Protein AF-A0A540NL86-F1 (afdb_monomer)

Radius of gyration: 18.49 Å; Cα contacts (8 Å, |Δi|>4): 283; chains: 1; bounding box: 46×35×54 Å

Organism: Malus baccata (NCBI:txid106549)

Solvent-accessible surface area (backbone atoms only — not comparable to full-atom values): 11749 Å² total; per-residue (Å²): 132,88,35,36,27,39,33,42,30,31,44,80,29,63,38,25,37,36,40,42,33,55,94,92,35,73,45,73,92,20,48,38,52,30,59,68,20,26,41,50,44,24,51,54,47,40,49,53,40,45,75,71,69,45,74,85,64,78,91,60,97,82,69,53,70,69,58,50,51,50,52,36,44,52,50,28,43,53,46,47,75,73,62,41,42,76,76,89,65,88,89,77,74,70,45,78,44,74,44,99,86,72,51,74,43,79,46,48,70,59,32,40,51,50,68,42,29,49,58,40,42,79,71,62,80,48,69,67,59,57,48,49,57,52,46,43,59,75,69,60,76,68,79,60,92,90,70,95,57,82,85,63,58,49,85,65,59,14,53,66,52,46,51,52,53,25,47,68,61,43,64,78,90,49,40,71,47,31,74,73,29,70,43,78,40,55,48,64,57,70,42,76,57,56,58,56,52,51,51,67,75,74,108

Sequence (203 aa):
MRLPVIINSSSGGGSTIVTPVVHCRSLAQAVISSTVAGEVLTDCLTRRLENNGQVLVAAAQNWTESYRNYYKRKFASAIKEKLCRFSEAPHHDVESYELPDGRTIEVGAERFQIPEIPFSPSMVQDATVMSTLANAFDDGIVEIDGIENAENIASHAGLTEMVINCINKCEGCHHAELYSNILLTGGPTSEPQLKERLQKDVQ

Nearest PDB structures (foldseek):
  6i4m-assembly1_A  TM=8.461E-01  e=1.189E-11  Plasmodium berghei ANKA
  4cbx-assembly1_A  TM=8.450E-01  e=1.338E-11  Plasmodium berghei
  8ccn-assembly1_A  TM=8.412E-01  e=9.395E-12  Plasmodium falciparum
  8x15-assembly1_T  TM=7.285E-01  e=7.384E-11  Homo sapiens
  6w6e-assembly1_I  TM=5.652E-01  e=4.168E-03  Mycobacterium tuberculosis

Secondary structure (DSSP, 8-state):
---PEEEEE-TT-S-EEEEEEETTEE-GGG-EEES-SHHHHHHHHHHHHHHTT--SS---TT--HHHHHHHHHHHHHHHHHHH----SS-S---EEEE-TTS-EEEE-THHHHTTTTTT-GGG---HHHHHHHHHHHHTT----TT--SGGG--SS--HHHHHHHHHHTS-GGGHHHHHH-EEEEESGGGSHHHHHHHHHHH-

Structure (mmCIF, N/CA/C/O backbone):
data_AF-A0A540NL86-F1
#
_entry.id   AF-A0A540NL86-F1
#
loop_
_atom_site.group_PDB
_atom_site.id
_atom_site.type_symbol
_atom_site.label_atom_id
_atom_site.label_alt_id
_atom_site.label_comp_id
_atom_site.label_asym_id
_atom_site.label_entity_id
_atom_site.label_seq_id
_atom_site.pdbx_PDB_ins_code
_atom_site.Cartn_x
_atom_site.Cartn_y
_atom_site.Cartn_z
_atom_site.occupancy
_atom_site.B_iso_or_equiv
_atom_site.auth_seq_id
_atom_site.auth_comp_id
_atom_site.auth_asym_id
_atom_site.auth_atom_id
_atom_site.pdbx_PDB_model_num
ATOM 1 N N . MET A 1 1 ? 24.048 -13.277 -15.596 1.00 58.25 1 MET A N 1
ATOM 2 C CA . MET A 1 1 ? 23.568 -12.907 -14.247 1.00 58.25 1 MET A CA 1
ATOM 3 C C . MET A 1 1 ? 22.323 -12.081 -14.490 1.00 58.25 1 MET A C 1
ATOM 5 O O . MET A 1 1 ? 22.427 -11.199 -15.324 1.00 58.25 1 MET A O 1
ATOM 9 N N . ARG A 1 2 ? 21.169 -12.442 -13.913 1.00 69.88 2 ARG A N 1
ATOM 10 C CA . ARG A 1 2 ? 19.887 -11.825 -14.292 1.00 69.88 2 ARG A CA 1
ATOM 11 C C . ARG A 1 2 ? 19.827 -10.365 -13.828 1.00 69.88 2 ARG A C 1
ATOM 13 O O . ARG A 1 2 ? 20.261 -10.122 -12.706 1.00 69.88 2 ARG A O 1
ATOM 20 N N . LEU A 1 3 ? 19.323 -9.440 -14.648 1.00 78.38 3 LEU A N 1
ATOM 21 C CA . LEU A 1 3 ? 19.106 -8.023 -14.298 1.00 78.38 3 LEU A CA 1
ATOM 22 C C . LEU A 1 3 ? 17.724 -7.820 -13.656 1.00 78.38 3 LEU A C 1
ATOM 24 O O . LEU A 1 3 ? 16.734 -7.904 -14.384 1.00 78.38 3 LEU A O 1
ATOM 28 N N . PRO A 1 4 ? 17.610 -7.578 -12.333 1.00 83.56 4 PRO A N 1
ATOM 29 C CA . PRO A 1 4 ? 16.313 -7.397 -11.708 1.00 83.56 4 PRO A CA 1
ATOM 30 C C . PRO A 1 4 ? 15.883 -5.930 -11.603 1.00 83.56 4 PRO A C 1
ATOM 32 O O . PRO A 1 4 ? 16.703 -5.027 -11.425 1.00 83.56 4 PRO A O 1
ATOM 35 N N . VAL A 1 5 ? 14.572 -5.709 -11.593 1.00 80.50 5 VAL A N 1
ATOM 36 C CA . VAL A 1 5 ? 13.963 -4.490 -11.042 1.00 80.50 5 VAL A CA 1
ATOM 37 C C . VAL A 1 5 ? 13.535 -4.790 -9.615 1.00 80.50 5 VAL A C 1
ATOM 39 O O . VAL A 1 5 ? 12.767 -5.720 -9.393 1.00 80.50 5 VAL A O 1
ATOM 42 N N . ILE A 1 6 ? 14.030 -4.026 -8.644 1.00 82.88 6 ILE A N 1
ATOM 43 C CA . ILE A 1 6 ? 13.671 -4.175 -7.234 1.00 82.88 6 ILE A CA 1
ATOM 44 C C . ILE A 1 6 ? 12.597 -3.150 -6.895 1.00 82.88 6 ILE A C 1
ATOM 46 O O . ILE A 1 6 ? 12.823 -1.950 -7.019 1.00 82.88 6 ILE A O 1
ATOM 50 N N . ILE A 1 7 ? 11.450 -3.624 -6.430 1.00 81.94 7 ILE A N 1
ATOM 51 C CA . ILE A 1 7 ? 10.372 -2.795 -5.900 1.00 81.94 7 ILE A CA 1
ATOM 52 C C . ILE A 1 7 ? 10.386 -2.957 -4.388 1.00 81.94 7 ILE A C 1
ATOM 54 O O . ILE A 1 7 ? 10.051 -4.028 -3.895 1.00 81.94 7 ILE A O 1
ATOM 58 N N . ASN A 1 8 ? 10.765 -1.909 -3.665 1.00 79.62 8 ASN A N 1
ATOM 59 C CA . ASN A 1 8 ? 10.746 -1.880 -2.211 1.00 79.62 8 ASN A CA 1
ATOM 60 C C . ASN A 1 8 ? 9.539 -1.072 -1.727 1.00 79.62 8 ASN A C 1
ATOM 62 O O . ASN A 1 8 ? 9.476 0.134 -1.956 1.00 79.62 8 ASN A O 1
ATOM 66 N N . SER A 1 9 ? 8.594 -1.720 -1.048 1.00 73.31 9 SER A N 1
ATOM 67 C CA . SER A 1 9 ? 7.467 -1.050 -0.391 1.00 73.31 9 SER A CA 1
ATOM 68 C C . SER A 1 9 ? 7.366 -1.522 1.054 1.00 73.31 9 SER A C 1
ATOM 70 O O . SER A 1 9 ? 7.282 -2.717 1.318 1.00 73.31 9 SER A O 1
ATOM 72 N N . SER A 1 10 ? 7.377 -0.618 2.031 1.00 66.56 10 SER A N 1
ATOM 73 C CA . SER A 1 10 ? 7.272 -0.993 3.450 1.00 66.56 10 SER A CA 1
ATOM 74 C C . SER A 1 10 ? 5.819 -0.908 3.943 1.00 66.56 10 SER A C 1
ATOM 76 O O . SER A 1 10 ? 5.141 0.083 3.685 1.00 66.56 10 SER A O 1
ATOM 78 N N . SER A 1 11 ? 5.326 -1.926 4.679 1.00 60.66 11 SER A N 1
ATOM 79 C CA . SER A 1 11 ? 3.911 -2.000 5.141 1.00 60.66 11 SER A CA 1
ATOM 80 C C . SER A 1 11 ? 3.572 -0.864 6.111 1.00 60.66 11 SER A C 1
ATOM 82 O O . SER A 1 11 ? 2.418 -0.439 6.190 1.00 60.66 11 SER A O 1
ATOM 84 N N . GLY A 1 12 ? 4.592 -0.345 6.802 1.00 59.53 12 GLY A N 1
ATOM 85 C CA . GLY A 1 12 ? 4.517 0.825 7.676 1.00 59.53 12 GLY A CA 1
ATOM 86 C C . GLY A 1 12 ? 5.420 1.978 7.236 1.00 59.53 12 GLY A C 1
ATOM 87 O O . GLY A 1 12 ? 5.700 2.851 8.046 1.00 59.53 12 GLY A O 1
ATOM 88 N N . GLY A 1 13 ? 5.933 1.958 6.001 1.00 67.56 13 GLY A N 1
ATOM 89 C CA . GLY A 1 13 ? 6.723 3.062 5.457 1.00 67.56 13 GLY A CA 1
ATOM 90 C C . GLY A 1 13 ? 5.873 4.034 4.646 1.00 67.56 13 GLY A C 1
ATOM 91 O O . GLY A 1 13 ? 4.804 3.680 4.142 1.00 67.56 13 GLY A O 1
ATOM 92 N N . GLY A 1 14 ? 6.393 5.250 4.498 1.00 69.94 14 GLY A N 1
ATOM 93 C CA . GLY A 1 14 ? 5.779 6.322 3.715 1.00 69.94 14 GLY A CA 1
ATOM 94 C C . GLY A 1 14 ? 6.171 6.335 2.236 1.00 69.94 14 GLY A C 1
ATOM 95 O O . GLY A 1 14 ? 5.807 7.273 1.538 1.00 69.94 14 GLY A O 1
ATOM 96 N N . SER A 1 15 ? 6.924 5.343 1.743 1.00 76.62 15 SER A N 1
ATOM 97 C CA . SER A 1 15 ? 7.358 5.313 0.344 1.00 76.62 15 SER A CA 1
ATOM 98 C C . SER A 1 15 ? 7.444 3.912 -0.266 1.00 76.62 15 SER A C 1
ATOM 100 O O . SER A 1 15 ? 7.675 2.904 0.410 1.00 76.62 15 SER A O 1
ATOM 102 N N . THR A 1 16 ? 7.237 3.885 -1.579 1.00 79.19 16 THR A N 1
ATOM 103 C CA . THR A 1 16 ? 7.444 2.758 -2.482 1.00 79.19 16 THR A CA 1
ATOM 104 C C . THR A 1 16 ? 8.497 3.185 -3.500 1.00 79.19 16 THR A C 1
ATOM 106 O O . THR A 1 16 ? 8.325 4.191 -4.185 1.00 79.19 16 THR A O 1
ATOM 109 N N . ILE A 1 17 ? 9.595 2.440 -3.592 1.00 83.31 17 ILE A N 1
ATOM 110 C CA . ILE A 1 17 ? 10.747 2.774 -4.434 1.00 83.31 17 ILE A CA 1
ATOM 111 C C . ILE A 1 17 ? 10.963 1.657 -5.450 1.00 83.31 17 ILE A C 1
ATOM 113 O O . ILE A 1 17 ? 11.013 0.482 -5.092 1.00 83.31 17 ILE A O 1
ATOM 117 N N . VAL A 1 18 ? 11.132 2.031 -6.713 1.00 86.19 18 VAL A N 1
ATOM 118 C CA . VAL A 1 18 ? 11.463 1.136 -7.819 1.00 86.19 18 VAL A CA 1
ATOM 119 C C . VAL A 1 18 ? 12.886 1.437 -8.276 1.00 86.19 18 VAL A C 1
ATOM 121 O O . VAL A 1 18 ? 13.184 2.544 -8.720 1.00 86.19 18 VAL A O 1
ATOM 124 N N . THR A 1 19 ? 13.756 0.435 -8.186 1.00 86.56 19 THR A N 1
ATOM 125 C CA . THR A 1 19 ? 15.186 0.550 -8.483 1.00 86.56 19 THR A CA 1
ATOM 126 C C . THR A 1 19 ? 15.599 -0.510 -9.502 1.00 86.56 19 THR A C 1
ATOM 128 O O . THR A 1 19 ? 15.533 -1.704 -9.195 1.00 86.56 19 THR A O 1
ATOM 131 N N . PRO A 1 20 ? 16.077 -0.126 -10.696 1.00 87.50 20 PRO A N 1
ATOM 132 C CA . PRO A 1 20 ? 16.623 -1.076 -11.652 1.00 87.50 20 PRO A CA 1
ATOM 133 C C . PRO A 1 20 ? 18.070 -1.414 -11.281 1.00 87.50 20 PRO A C 1
ATOM 135 O O . PRO A 1 20 ? 18.868 -0.530 -10.948 1.00 87.50 20 PRO A O 1
ATOM 138 N N . VAL A 1 21 ? 18.419 -2.698 -11.352 1.00 88.31 21 VAL A N 1
ATOM 139 C CA . VAL A 1 21 ? 19.776 -3.182 -11.091 1.00 88.31 21 VAL A CA 1
ATOM 140 C C . VAL A 1 21 ? 20.383 -3.701 -12.385 1.00 88.31 21 VAL A C 1
ATOM 142 O O . VAL A 1 21 ? 19.982 -4.734 -12.917 1.00 88.31 21 VAL A O 1
ATOM 145 N N . VAL A 1 22 ? 21.399 -2.989 -12.867 1.00 85.06 22 VAL A N 1
ATOM 146 C CA . VAL A 1 22 ? 22.125 -3.302 -14.099 1.00 85.06 22 VAL A CA 1
ATOM 147 C C . VAL A 1 22 ? 23.596 -3.537 -13.760 1.00 85.06 22 VAL A C 1
ATOM 149 O O . VAL A 1 22 ? 24.222 -2.714 -13.096 1.00 85.06 22 VAL A O 1
ATOM 152 N N . HIS A 1 23 ? 24.156 -4.685 -14.157 1.00 84.31 23 HIS A N 1
ATOM 153 C CA . HIS A 1 23 ? 25.544 -5.076 -13.844 1.00 84.31 23 HIS A CA 1
ATOM 154 C C . HIS A 1 23 ? 25.908 -4.969 -12.344 1.00 84.31 23 HIS A C 1
ATOM 156 O O . HIS A 1 23 ? 26.992 -4.504 -11.988 1.00 84.31 23 HIS A O 1
ATOM 162 N N . CYS A 1 24 ? 24.991 -5.384 -11.462 1.00 80.38 24 CYS A N 1
ATOM 163 C CA . CYS A 1 24 ? 25.123 -5.288 -9.998 1.00 80.38 24 CYS A CA 1
ATOM 164 C C . CYS A 1 24 ? 25.189 -3.855 -9.442 1.00 80.38 24 CYS A C 1
ATOM 166 O O . CYS A 1 24 ? 25.660 -3.656 -8.323 1.00 80.38 24 CYS A O 1
ATOM 168 N N . ARG A 1 25 ? 24.729 -2.853 -10.198 1.00 82.25 25 ARG A N 1
ATOM 169 C CA . ARG A 1 25 ? 24.650 -1.458 -9.752 1.00 82.25 25 ARG A CA 1
ATOM 170 C C . ARG A 1 25 ? 23.224 -0.946 -9.881 1.00 82.25 25 ARG A C 1
ATOM 172 O O . ARG A 1 25 ? 22.542 -1.260 -10.854 1.00 82.25 25 ARG A O 1
ATOM 179 N N . SER A 1 26 ? 22.791 -0.146 -8.914 1.00 80.12 26 SER A N 1
ATOM 180 C CA . SER A 1 26 ? 21.580 0.656 -9.054 1.00 80.12 26 SER A CA 1
ATOM 181 C C . SER A 1 26 ? 21.846 1.800 -10.032 1.00 80.12 26 SER A C 1
ATOM 183 O O . SER A 1 26 ? 22.838 2.521 -9.906 1.00 80.12 26 SER A O 1
ATOM 185 N N . LEU A 1 27 ? 20.970 1.971 -11.020 1.00 81.62 27 LEU A N 1
ATOM 186 C CA . LEU A 1 27 ? 21.028 3.133 -11.907 1.00 81.62 27 LEU A CA 1
ATOM 187 C C . LEU A 1 27 ? 20.264 4.282 -11.254 1.00 81.62 27 LEU A C 1
ATOM 189 O O . LEU A 1 27 ? 19.046 4.360 -11.387 1.00 81.62 27 LEU A O 1
ATOM 193 N N . ALA A 1 28 ? 20.981 5.162 -10.549 1.00 76.56 28 ALA A N 1
ATOM 194 C CA . ALA A 1 28 ? 20.387 6.273 -9.802 1.00 76.56 28 ALA A CA 1
ATOM 195 C C . ALA A 1 28 ? 19.444 7.128 -10.667 1.00 76.56 28 ALA A C 1
ATOM 197 O O . ALA A 1 28 ? 18.337 7.432 -10.234 1.00 76.56 28 ALA A O 1
ATOM 198 N N . GLN A 1 29 ? 19.814 7.412 -11.925 1.00 78.38 29 GLN A N 1
ATOM 199 C CA . GLN A 1 29 ? 18.963 8.195 -12.831 1.00 78.38 29 GLN A CA 1
ATOM 200 C C . GLN A 1 29 ? 17.617 7.534 -13.176 1.00 78.38 29 GLN A C 1
ATOM 202 O O . GLN A 1 29 ? 16.699 8.214 -13.631 1.00 78.38 29 GLN A O 1
ATOM 207 N N . ALA A 1 30 ? 17.504 6.216 -12.993 1.00 78.38 30 ALA A N 1
ATOM 208 C CA . ALA A 1 30 ? 16.332 5.421 -13.339 1.00 78.38 30 ALA A CA 1
ATOM 209 C C . ALA A 1 30 ? 15.503 5.004 -12.112 1.00 78.38 30 ALA A C 1
ATOM 211 O O . ALA A 1 30 ? 14.464 4.367 -12.274 1.00 78.38 30 ALA A O 1
ATOM 212 N N . VAL A 1 31 ? 15.924 5.386 -10.900 1.00 81.44 31 VAL A N 1
ATOM 213 C CA . VAL A 1 31 ? 15.149 5.164 -9.673 1.00 81.44 31 VAL A CA 1
ATOM 214 C C . VAL A 1 31 ? 13.888 6.028 -9.695 1.00 81.44 31 VAL A C 1
ATOM 216 O O . VAL A 1 31 ? 13.924 7.200 -10.073 1.00 81.44 31 VAL A O 1
ATOM 219 N N . ILE A 1 32 ? 12.764 5.443 -9.285 1.00 81.19 32 ILE A N 1
ATOM 220 C CA . ILE A 1 32 ? 11.480 6.138 -9.148 1.00 81.19 32 ILE A CA 1
ATOM 221 C C . ILE A 1 32 ? 10.936 5.893 -7.745 1.00 81.19 32 ILE A C 1
ATOM 223 O O . ILE A 1 32 ? 10.936 4.762 -7.266 1.00 81.19 32 ILE A O 1
ATOM 227 N N . SER A 1 33 ? 10.461 6.950 -7.091 1.00 80.69 33 SER A N 1
ATOM 228 C CA . SER A 1 33 ? 9.863 6.892 -5.757 1.00 80.69 33 SER A CA 1
ATOM 229 C C . SER A 1 33 ? 8.436 7.428 -5.795 1.00 80.69 33 SER A C 1
ATOM 231 O O . SER A 1 33 ? 8.142 8.383 -6.513 1.00 80.69 33 SER A O 1
ATOM 233 N N . SER A 1 34 ? 7.554 6.805 -5.022 1.00 77.25 34 SER A N 1
ATOM 234 C CA . SER A 1 34 ? 6.191 7.261 -4.771 1.00 77.25 34 SER A CA 1
ATOM 235 C C . SER A 1 34 ? 5.919 7.233 -3.278 1.00 77.25 34 SER A C 1
ATO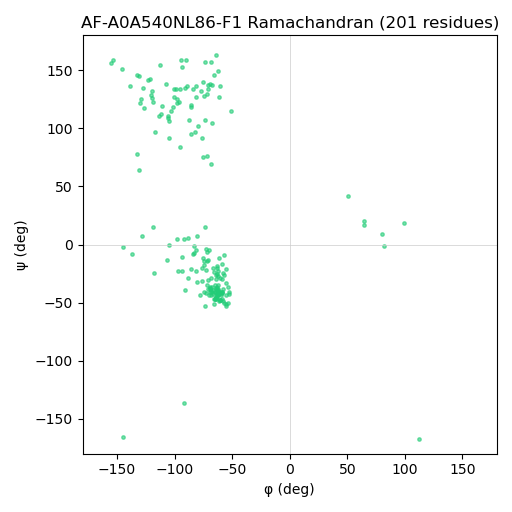M 237 O O . SER A 1 34 ? 6.394 6.353 -2.562 1.00 77.25 34 SER A O 1
ATOM 239 N N . THR A 1 35 ? 5.131 8.187 -2.804 1.00 74.31 35 THR A N 1
ATOM 240 C CA . THR A 1 35 ? 4.668 8.253 -1.414 1.00 74.31 35 THR A CA 1
ATOM 241 C C . THR A 1 35 ? 3.434 7.380 -1.165 1.00 74.31 35 THR A C 1
ATOM 243 O O . THR A 1 35 ? 3.006 7.195 -0.025 1.00 74.31 35 THR A O 1
ATOM 246 N N . VAL A 1 36 ? 2.854 6.802 -2.224 1.00 77.06 36 VAL A N 1
ATOM 247 C CA . VAL A 1 36 ? 1.731 5.867 -2.127 1.00 77.06 36 VAL A CA 1
ATOM 248 C C . VAL A 1 36 ? 2.263 4.514 -1.651 1.00 77.06 36 VAL A C 1
ATOM 250 O O . VAL A 1 36 ? 2.722 3.671 -2.426 1.00 77.06 36 VAL A O 1
ATOM 253 N N . ALA A 1 37 ? 2.255 4.337 -0.333 1.00 79.62 37 ALA A N 1
ATOM 254 C CA . ALA A 1 37 ? 2.798 3.168 0.350 1.00 79.62 37 ALA A CA 1
ATOM 255 C C . ALA A 1 37 ? 1.971 2.802 1.590 1.00 79.62 37 ALA A C 1
ATOM 257 O O . ALA A 1 37 ? 0.843 3.263 1.773 1.00 79.62 37 ALA A O 1
ATOM 258 N N . GLY A 1 38 ? 2.530 1.952 2.452 1.00 79.81 38 GLY A N 1
ATOM 259 C CA . GLY A 1 38 ? 1.834 1.342 3.579 1.00 79.81 38 GLY A CA 1
ATOM 260 C C . GLY A 1 38 ? 1.141 2.318 4.532 1.00 79.81 38 GLY A C 1
ATOM 261 O O . GLY A 1 38 ? 0.037 2.011 4.993 1.00 79.81 38 GLY A O 1
ATOM 262 N N . GLU A 1 39 ? 1.730 3.489 4.792 1.00 80.38 39 GLU A N 1
ATOM 263 C CA . GLU A 1 39 ? 1.102 4.523 5.624 1.00 80.38 39 GLU A CA 1
ATOM 264 C C . GLU A 1 39 ? -0.165 5.094 4.973 1.00 80.38 39 GLU A C 1
ATOM 266 O O . GLU A 1 39 ? -1.233 5.067 5.585 1.00 80.38 39 GLU A O 1
ATOM 271 N N . VAL A 1 40 ? -0.076 5.514 3.707 1.00 81.31 40 VAL A N 1
ATOM 272 C CA . VAL A 1 40 ? -1.219 6.044 2.946 1.00 81.31 40 VAL A CA 1
ATOM 273 C C . VAL A 1 40 ? -2.345 5.013 2.867 1.00 81.31 40 VAL A C 1
ATOM 275 O O . VAL A 1 40 ? -3.505 5.351 3.087 1.00 81.31 40 VAL A O 1
ATOM 278 N N . LEU A 1 41 ? -2.015 3.738 2.634 1.00 85.06 41 LEU A N 1
ATOM 279 C CA . LEU A 1 41 ? -3.005 2.655 2.607 1.00 85.06 41 LEU A CA 1
ATOM 280 C C . LEU A 1 41 ? -3.714 2.479 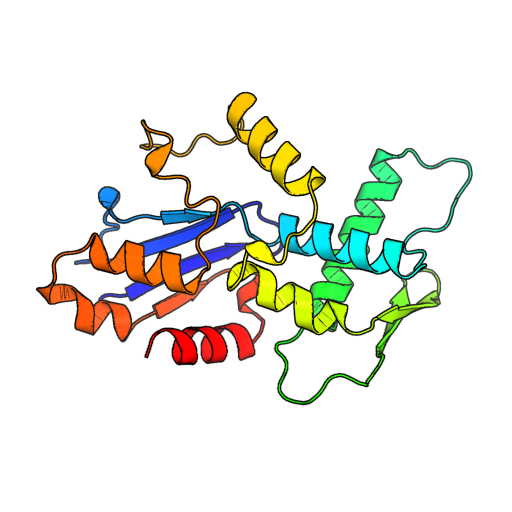3.955 1.00 85.06 41 LEU A C 1
ATOM 282 O O . LEU A 1 41 ? -4.932 2.304 3.999 1.00 85.06 41 LEU A O 1
ATOM 286 N N . THR A 1 42 ? -2.961 2.545 5.054 1.00 87.75 42 THR A N 1
ATOM 287 C CA . THR A 1 42 ? -3.503 2.439 6.417 1.00 87.75 42 THR A CA 1
ATOM 288 C C . THR A 1 42 ? -4.423 3.616 6.740 1.00 87.75 42 THR A C 1
ATOM 290 O O . THR A 1 42 ? -5.497 3.425 7.315 1.00 87.75 42 THR A O 1
ATOM 293 N N . ASP A 1 43 ? -4.050 4.824 6.325 1.00 85.31 43 ASP A N 1
ATOM 294 C CA . ASP A 1 43 ? -4.847 6.034 6.529 1.00 85.31 43 ASP A CA 1
ATOM 295 C C . ASP A 1 43 ? -6.131 6.014 5.698 1.00 85.31 43 ASP A C 1
ATOM 297 O O . ASP A 1 43 ? -7.214 6.306 6.210 1.00 85.31 43 ASP A O 1
ATOM 301 N N . CYS A 1 44 ? -6.040 5.605 4.430 1.00 86.31 44 CYS A N 1
ATOM 302 C CA . CYS A 1 44 ? -7.202 5.411 3.570 1.00 86.31 44 CYS A CA 1
ATOM 303 C C . CYS A 1 44 ? -8.166 4.370 4.151 1.00 86.31 44 CYS A C 1
ATOM 305 O O . CYS A 1 44 ? -9.375 4.606 4.154 1.00 86.31 44 CYS A O 1
ATOM 307 N N . LEU A 1 45 ? -7.657 3.248 4.669 1.00 89.56 45 LEU A N 1
ATOM 308 C CA . LEU A 1 45 ? -8.488 2.224 5.302 1.00 89.56 45 LEU A CA 1
ATOM 309 C C . LEU A 1 45 ? -9.166 2.756 6.566 1.00 89.56 45 LEU A C 1
ATOM 311 O O . LEU A 1 45 ? -10.372 2.590 6.723 1.00 89.56 45 LEU A O 1
ATOM 315 N N . THR A 1 46 ? -8.409 3.437 7.431 1.00 90.56 46 THR A N 1
ATOM 316 C CA . THR A 1 46 ? -8.930 4.037 8.669 1.00 90.56 46 THR A CA 1
ATOM 317 C C . THR A 1 46 ? -10.123 4.943 8.369 1.00 90.56 46 THR A C 1
ATOM 319 O O . THR A 1 46 ? -11.190 4.763 8.951 1.00 90.56 46 THR A O 1
ATOM 322 N N . ARG A 1 47 ? -9.981 5.857 7.401 1.00 87.75 47 ARG A N 1
ATOM 323 C CA . ARG A 1 47 ? -11.055 6.787 7.024 1.00 87.75 47 ARG A CA 1
ATOM 324 C C . ARG A 1 47 ? -12.248 6.090 6.376 1.00 87.75 47 ARG A C 1
ATOM 326 O O . ARG A 1 47 ? -13.381 6.438 6.683 1.00 87.75 47 ARG A O 1
ATOM 333 N N . ARG A 1 48 ? -12.027 5.108 5.492 1.00 90.12 48 ARG A N 1
ATOM 334 C CA . ARG A 1 48 ? -13.129 4.350 4.867 1.00 90.12 48 ARG A CA 1
ATOM 335 C C . ARG A 1 48 ? -13.949 3.593 5.913 1.00 90.12 48 ARG A C 1
ATOM 337 O O . ARG A 1 48 ? -15.172 3.631 5.849 1.00 90.12 48 ARG A O 1
ATOM 344 N N . LEU A 1 49 ? -13.291 2.981 6.898 1.00 91.50 49 LEU A N 1
ATOM 345 C CA . LEU A 1 49 ? -13.964 2.311 8.012 1.00 91.50 49 LEU A CA 1
ATOM 346 C C . LEU A 1 49 ? -14.786 3.303 8.850 1.00 91.50 49 LEU A C 1
ATOM 348 O O . LEU A 1 49 ? -15.953 3.040 9.128 1.00 91.50 49 LEU A O 1
ATOM 352 N N . GLU A 1 50 ? -14.226 4.468 9.186 1.00 89.75 50 GLU A N 1
ATOM 353 C CA . GLU A 1 50 ? -14.949 5.514 9.928 1.00 89.75 50 GLU A CA 1
ATOM 354 C C . GLU A 1 50 ? -16.140 6.084 9.140 1.00 89.75 50 GLU A C 1
ATOM 356 O O . GLU A 1 50 ? -17.224 6.247 9.700 1.00 89.75 50 GLU A O 1
ATOM 361 N N . ASN A 1 51 ? -15.981 6.322 7.834 1.00 90.12 51 ASN A N 1
ATOM 362 C CA . ASN A 1 51 ? -17.057 6.783 6.950 1.00 90.12 51 ASN A CA 1
ATOM 363 C C . ASN A 1 51 ? -18.186 5.749 6.815 1.00 90.12 51 ASN A C 1
ATOM 365 O O . ASN A 1 51 ? -19.347 6.125 6.664 1.00 90.12 51 ASN A O 1
ATOM 369 N N . ASN A 1 52 ? -17.861 4.459 6.930 1.00 89.62 52 ASN A N 1
ATOM 370 C CA . ASN A 1 52 ? -18.829 3.363 6.997 1.00 89.62 52 ASN A CA 1
ATOM 371 C C . ASN A 1 52 ? -19.443 3.189 8.403 1.00 89.62 52 ASN A C 1
ATOM 373 O O . ASN A 1 52 ? -20.153 2.215 8.652 1.00 89.62 52 ASN A O 1
ATOM 377 N N . GLY A 1 53 ? -19.172 4.107 9.338 1.00 88.94 53 GLY A N 1
ATOM 378 C CA . GLY A 1 53 ? -19.714 4.097 10.697 1.00 88.94 53 GLY A CA 1
ATOM 379 C C . GLY A 1 53 ? -18.999 3.150 11.665 1.00 88.94 53 GLY A C 1
ATOM 380 O O . GLY A 1 53 ? -19.476 2.961 12.785 1.00 88.94 53 GLY A O 1
ATOM 381 N N . GLN A 1 54 ? -17.863 2.560 11.278 1.00 91.31 54 GLN A N 1
ATOM 382 C CA . GLN A 1 54 ? -17.106 1.662 12.149 1.00 91.31 54 GLN A CA 1
ATOM 383 C C . GLN A 1 54 ? -16.308 2.456 13.187 1.00 91.31 54 GLN A C 1
ATOM 385 O O . GLN A 1 54 ? -15.572 3.391 12.872 1.00 91.31 54 GLN A O 1
ATOM 390 N N . VAL A 1 55 ? -16.405 2.042 14.452 1.00 89.75 55 VAL A N 1
ATOM 391 C CA . VAL A 1 55 ? -15.708 2.693 15.569 1.00 89.75 55 VAL A CA 1
ATOM 392 C C . VAL A 1 55 ? -14.516 1.847 16.004 1.00 89.75 55 VAL A C 1
ATOM 394 O O . VAL A 1 55 ? -14.631 0.992 16.887 1.00 89.75 55 VAL A O 1
ATOM 397 N N . LEU A 1 56 ? -13.351 2.127 15.416 1.00 86.12 56 LEU A N 1
ATOM 398 C CA . LEU A 1 56 ? -12.100 1.410 15.705 1.00 86.12 56 LEU A CA 1
ATOM 399 C C . LEU A 1 56 ? -11.641 1.575 17.157 1.00 86.12 56 LEU A C 1
ATOM 401 O O . LEU A 1 56 ? -11.171 0.629 17.780 1.00 86.12 56 LEU A O 1
ATOM 405 N N . VAL A 1 57 ? -11.801 2.771 17.724 1.00 87.81 57 VAL A N 1
ATOM 406 C CA . VAL A 1 57 ? -11.399 3.080 19.100 1.00 87.81 57 VAL A CA 1
ATOM 407 C C . VAL A 1 57 ? -12.568 3.743 19.810 1.00 87.81 57 VAL A C 1
ATOM 409 O O . VAL A 1 57 ? -13.055 4.782 19.366 1.00 87.81 57 VAL A O 1
ATOM 412 N N . ALA A 1 58 ? -13.022 3.149 20.913 1.00 82.06 58 ALA A N 1
ATOM 413 C CA . ALA A 1 58 ? -14.097 3.715 21.715 1.00 82.06 58 ALA A CA 1
ATOM 414 C C . ALA A 1 58 ? -13.706 5.088 22.295 1.00 82.06 58 ALA A C 1
ATOM 416 O O . ALA A 1 58 ? -12.541 5.358 22.611 1.00 82.06 58 ALA A O 1
ATOM 417 N N . ALA A 1 59 ? -14.697 5.959 22.480 1.00 73.06 59 ALA A N 1
ATOM 418 C CA . ALA A 1 59 ? -14.507 7.267 23.094 1.00 73.06 59 ALA A CA 1
ATOM 419 C C . ALA A 1 59 ? -14.245 7.135 24.611 1.00 73.06 59 ALA A C 1
ATOM 421 O O . ALA A 1 59 ? -15.118 7.378 25.434 1.00 73.06 59 ALA A O 1
ATOM 422 N N . ALA A 1 60 ? -13.031 6.739 25.004 1.00 72.75 60 ALA A N 1
ATOM 423 C CA . ALA A 1 60 ? -12.593 6.802 26.401 1.00 72.75 60 ALA A CA 1
ATOM 424 C C . ALA A 1 60 ? -12.370 8.266 26.820 1.00 72.75 60 ALA A C 1
ATOM 426 O O . ALA A 1 60 ? -11.786 9.027 26.055 1.00 72.75 60 ALA A O 1
ATOM 427 N N . GLN A 1 61 ? -12.794 8.683 28.014 1.00 59.88 61 GLN A N 1
ATOM 428 C CA . GLN A 1 61 ? -12.804 10.100 28.428 1.00 59.88 61 GLN A CA 1
ATOM 429 C C . GLN A 1 61 ? -11.418 10.724 28.702 1.00 59.88 61 GLN A C 1
ATOM 431 O O . GLN A 1 61 ? -11.334 11.931 28.899 1.00 59.88 61 GLN A O 1
ATOM 436 N N . ASN A 1 62 ? -10.326 9.952 28.684 1.00 83.56 62 ASN A N 1
ATOM 437 C CA . ASN A 1 62 ? -8.996 10.408 29.115 1.00 83.56 62 ASN A CA 1
ATOM 438 C C . ASN A 1 62 ? -7.854 10.174 28.106 1.00 83.56 62 ASN A C 1
ATOM 440 O O . ASN A 1 62 ? -6.693 10.378 28.453 1.00 83.56 62 ASN A O 1
ATOM 444 N N . TRP A 1 63 ? -8.138 9.733 26.878 1.00 86.75 63 TRP A N 1
ATOM 445 C CA . TRP A 1 63 ? -7.093 9.541 25.862 1.00 86.75 63 TRP A CA 1
ATOM 446 C C . TRP A 1 63 ? -6.872 10.815 25.047 1.00 86.75 63 TRP A C 1
ATOM 448 O O . TRP A 1 63 ? -7.835 11.452 24.605 1.00 86.75 63 TRP A O 1
ATOM 458 N N . THR A 1 64 ? -5.605 11.158 24.810 1.00 88.62 64 THR A N 1
ATOM 459 C CA . THR A 1 64 ? -5.232 12.230 23.881 1.00 88.62 64 THR A CA 1
ATOM 460 C C . THR A 1 64 ? -5.552 11.827 22.443 1.00 88.62 64 THR A C 1
ATOM 462 O O . THR A 1 64 ? -5.613 10.641 22.108 1.00 88.62 64 THR A O 1
ATOM 465 N N . GLU A 1 65 ? -5.719 12.817 21.571 1.00 85.81 65 GLU A N 1
ATOM 466 C CA . GLU A 1 65 ? -5.988 12.582 20.150 1.00 85.81 65 GLU A CA 1
ATOM 467 C C . GLU A 1 65 ? -4.853 11.800 19.468 1.00 85.81 65 GLU A C 1
ATOM 469 O O . GLU A 1 65 ? -5.100 10.846 18.734 1.00 85.81 65 GLU A O 1
ATOM 474 N N . SER A 1 66 ? -3.595 12.115 19.798 1.00 88.00 66 SER A N 1
ATOM 475 C CA . SER A 1 66 ? -2.424 11.376 19.308 1.00 88.00 66 SER A CA 1
ATOM 476 C C . SER A 1 66 ? -2.460 9.893 19.688 1.00 88.00 66 SER A C 1
ATOM 478 O O . SER A 1 66 ? -2.157 9.032 18.863 1.00 88.00 66 SER A O 1
ATOM 480 N N . TYR A 1 67 ? -2.885 9.579 20.915 1.00 89.50 67 TYR A N 1
ATOM 481 C CA . TYR A 1 67 ? -2.999 8.205 21.391 1.00 89.50 67 TYR A CA 1
ATOM 482 C C . TYR A 1 67 ? -4.137 7.460 20.685 1.00 89.50 67 TYR A C 1
ATOM 484 O O . TYR A 1 67 ? -3.959 6.318 20.264 1.00 89.50 67 TYR A O 1
AT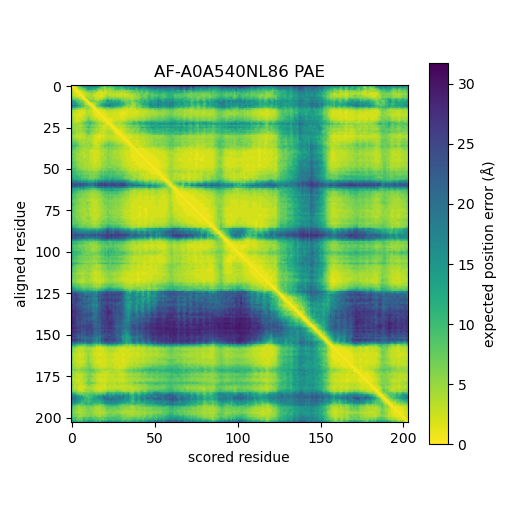OM 492 N N . ARG A 1 68 ? -5.291 8.110 20.471 1.00 88.00 68 ARG A N 1
ATOM 493 C CA . ARG A 1 68 ? -6.389 7.520 19.686 1.00 88.00 68 ARG A CA 1
ATOM 494 C C . ARG A 1 68 ? -5.953 7.226 18.258 1.00 88.00 68 ARG A C 1
ATOM 496 O O . ARG A 1 68 ? -6.161 6.111 17.790 1.00 88.00 68 ARG A O 1
ATOM 503 N N . ASN A 1 69 ? -5.314 8.186 17.597 1.00 87.56 69 ASN A N 1
ATOM 504 C CA . ASN A 1 69 ? -4.857 8.032 16.219 1.00 87.56 69 ASN A CA 1
ATOM 505 C C . ASN A 1 69 ? -3.805 6.930 16.078 1.00 87.56 69 ASN A C 1
ATOM 507 O O . ASN A 1 69 ? -3.866 6.160 15.121 1.00 87.56 69 ASN A O 1
ATOM 511 N N . TYR A 1 70 ? -2.918 6.773 17.065 1.00 89.75 70 TYR A N 1
ATOM 512 C CA . TYR A 1 70 ? -1.998 5.638 17.120 1.00 89.75 70 TYR A CA 1
ATOM 513 C C . TYR A 1 70 ? -2.740 4.290 17.112 1.00 89.75 70 TYR A C 1
ATOM 515 O O . TYR A 1 70 ? -2.432 3.428 16.290 1.00 89.75 70 TYR A O 1
ATOM 523 N N . TYR A 1 71 ? -3.749 4.101 17.973 1.00 90.88 71 TYR A N 1
ATOM 524 C CA . TYR A 1 71 ? -4.507 2.842 18.005 1.00 90.88 71 TYR A CA 1
ATOM 525 C C . TYR A 1 71 ? -5.382 2.633 16.772 1.00 90.88 71 TYR A C 1
ATOM 527 O O . TYR A 1 71 ? -5.439 1.511 16.275 1.00 90.88 71 TYR A O 1
ATOM 535 N N . LYS A 1 72 ? -6.006 3.691 16.237 1.00 90.69 72 LYS A N 1
ATOM 536 C CA . LYS A 1 72 ? -6.755 3.619 14.974 1.00 90.69 72 LYS A CA 1
ATOM 537 C C . LYS A 1 72 ? -5.871 3.080 13.851 1.00 90.69 72 LYS A C 1
ATOM 539 O O . LYS A 1 72 ? -6.219 2.073 13.243 1.00 90.69 72 LYS A O 1
ATOM 544 N N . ARG A 1 73 ? -4.691 3.682 13.649 1.00 88.00 73 ARG A N 1
ATOM 545 C CA . ARG A 1 73 ? -3.711 3.239 12.643 1.00 88.00 73 ARG A CA 1
ATOM 546 C C . ARG A 1 73 ? -3.215 1.821 12.918 1.00 88.00 73 ARG A C 1
ATOM 548 O O . ARG A 1 73 ? -3.109 1.024 11.993 1.00 88.00 73 ARG A O 1
ATOM 555 N N . LYS A 1 74 ? -2.960 1.467 14.182 1.00 90.25 74 LYS A N 1
ATOM 556 C CA . LYS A 1 74 ? -2.518 0.117 14.564 1.00 90.25 74 LYS A CA 1
ATOM 557 C C . LYS A 1 74 ? -3.567 -0.950 14.243 1.00 90.25 74 LYS A C 1
ATOM 559 O O . LYS A 1 74 ? -3.224 -1.997 13.701 1.00 90.25 74 LYS A O 1
ATOM 564 N N . PHE A 1 75 ? -4.836 -0.687 14.548 1.00 92.69 75 PHE A N 1
ATOM 565 C CA . PHE A 1 75 ? -5.933 -1.602 14.234 1.00 92.69 75 PHE A CA 1
ATOM 566 C C . PHE A 1 75 ? -6.193 -1.666 12.732 1.00 92.69 75 PHE A C 1
ATOM 568 O O . PHE A 1 75 ? -6.300 -2.763 12.195 1.00 92.69 75 PHE A O 1
ATOM 575 N N . ALA A 1 76 ? -6.195 -0.527 12.038 1.00 91.06 76 ALA A N 1
ATOM 576 C CA . ALA A 1 76 ? -6.303 -0.491 10.584 1.00 91.06 76 ALA A CA 1
ATOM 577 C C . ALA A 1 76 ? -5.160 -1.262 9.906 1.00 91.06 76 ALA A C 1
ATOM 579 O O . ALA A 1 76 ? -5.418 -2.022 8.983 1.00 91.06 76 ALA A O 1
ATOM 580 N N . SER A 1 77 ? -3.918 -1.154 10.388 1.00 89.00 77 SER A N 1
ATOM 581 C CA . SER A 1 77 ? -2.792 -1.935 9.857 1.00 89.00 77 SER A CA 1
ATOM 582 C C . SER A 1 77 ? -3.007 -3.440 10.034 1.00 89.00 77 SER A C 1
ATOM 584 O O . SER A 1 77 ? -2.768 -4.198 9.101 1.00 89.00 77 SER A O 1
ATOM 586 N N . ALA A 1 78 ? -3.509 -3.875 11.194 1.00 90.19 78 ALA A N 1
ATOM 587 C CA . ALA A 1 78 ? -3.813 -5.286 11.438 1.00 90.19 78 ALA A CA 1
ATOM 588 C C . ALA A 1 78 ? -4.971 -5.795 10.557 1.00 90.19 78 ALA A C 1
ATOM 590 O O . ALA A 1 78 ? -4.912 -6.903 10.029 1.00 90.19 78 ALA A O 1
ATOM 591 N N . ILE A 1 79 ? -6.006 -4.973 10.356 1.00 91.19 79 ILE A N 1
ATOM 592 C CA . ILE A 1 79 ? -7.122 -5.273 9.447 1.00 91.19 79 ILE A CA 1
ATOM 593 C C . ILE A 1 79 ? -6.617 -5.370 8.008 1.00 91.19 79 ILE A C 1
ATOM 595 O O . ILE A 1 79 ? -6.962 -6.319 7.311 1.00 91.19 79 ILE A O 1
ATOM 599 N N . LYS A 1 80 ? -5.767 -4.428 7.583 1.00 88.69 80 LYS A N 1
ATOM 600 C CA . LYS A 1 80 ? -5.138 -4.418 6.261 1.00 88.69 80 LYS A CA 1
ATOM 601 C C . LYS A 1 80 ? -4.391 -5.723 6.009 1.00 88.69 80 LYS A C 1
ATOM 603 O O . LYS A 1 80 ? -4.637 -6.374 5.008 1.00 88.69 80 LYS A O 1
ATOM 608 N N . GLU A 1 81 ? -3.532 -6.130 6.936 1.00 85.69 81 GLU A N 1
ATOM 609 C CA . GLU A 1 81 ? -2.725 -7.348 6.794 1.00 85.69 81 GLU A CA 1
ATOM 610 C C . GLU A 1 81 ? -3.555 -8.639 6.840 1.00 85.69 81 GLU A C 1
ATOM 612 O O . GLU A 1 81 ? -3.161 -9.638 6.244 1.00 85.69 81 GLU A O 1
ATOM 617 N N . LYS A 1 82 ? -4.697 -8.639 7.539 1.00 87.81 82 LYS A N 1
ATOM 618 C CA . LYS A 1 82 ? -5.534 -9.835 7.700 1.00 87.81 82 LYS A CA 1
ATOM 619 C C . LYS A 1 82 ? -6.609 -9.987 6.621 1.00 87.81 82 LYS A C 1
ATOM 621 O O . LYS A 1 82 ? -6.922 -11.114 6.247 1.00 87.81 82 LYS A O 1
ATOM 626 N N . LEU A 1 83 ? -7.235 -8.887 6.204 1.00 88.69 83 LEU A N 1
ATOM 627 C CA . LEU A 1 83 ? -8.470 -8.903 5.413 1.00 88.69 83 LEU A CA 1
ATOM 628 C C . LEU A 1 83 ? -8.334 -8.282 4.025 1.00 88.69 83 LEU A C 1
ATOM 630 O O . LEU A 1 83 ? -9.145 -8.620 3.158 1.00 88.69 83 LEU A O 1
ATOM 634 N N . CYS A 1 84 ? -7.375 -7.376 3.804 1.00 87.00 84 CYS A N 1
ATOM 635 C CA . CYS A 1 84 ? -7.206 -6.805 2.475 1.00 87.00 84 CYS A CA 1
ATOM 636 C C . CYS A 1 84 ? -6.632 -7.847 1.518 1.00 87.00 84 CYS A C 1
ATOM 638 O O . CYS A 1 84 ? -5.703 -8.577 1.862 1.00 87.00 84 CYS A O 1
ATOM 640 N N . ARG A 1 85 ? -7.238 -7.925 0.334 1.00 84.69 85 ARG A N 1
ATOM 641 C CA . ARG A 1 85 ? -6.823 -8.822 -0.742 1.00 84.69 85 ARG A CA 1
ATOM 642 C C . ARG A 1 85 ? -7.263 -8.290 -2.098 1.00 84.69 85 ARG A C 1
ATOM 644 O O . ARG A 1 85 ? -8.267 -7.574 -2.169 1.00 84.69 85 ARG A O 1
ATOM 651 N N . PHE A 1 86 ? -6.585 -8.680 -3.170 1.00 82.56 86 PHE A N 1
ATOM 652 C CA . PHE A 1 86 ? -7.057 -8.400 -4.525 1.00 82.56 86 PHE A CA 1
ATOM 653 C C . PHE A 1 86 ? -8.365 -9.148 -4.808 1.00 82.56 86 PHE A C 1
ATOM 655 O O . PHE A 1 86 ? -8.621 -10.244 -4.301 1.00 82.56 86 PHE A O 1
ATOM 662 N N . SER A 1 87 ? -9.237 -8.522 -5.595 1.00 73.44 87 SER A N 1
ATOM 663 C CA . SER A 1 87 ? -10.521 -9.120 -5.954 1.00 73.44 87 SER A CA 1
ATOM 664 C C . SER A 1 87 ? -10.361 -10.242 -6.975 1.00 73.44 87 SER A C 1
ATOM 666 O O . SER A 1 87 ? -9.819 -10.018 -8.055 1.00 73.44 87 SER A O 1
ATOM 668 N N . GLU A 1 88 ? -10.927 -11.412 -6.683 1.00 66.12 88 GLU A N 1
ATOM 669 C CA . GLU A 1 88 ? -11.074 -12.508 -7.653 1.00 66.12 88 GLU A CA 1
ATOM 670 C C . GLU A 1 88 ? -12.532 -12.681 -8.139 1.00 66.12 88 GLU A C 1
ATOM 672 O O . GLU A 1 88 ? -12.772 -13.367 -9.131 1.00 66.12 88 GLU A O 1
ATOM 677 N N . ALA A 1 89 ? -13.520 -12.053 -7.480 1.00 59.59 89 ALA A N 1
ATOM 678 C CA . ALA A 1 89 ? -14.955 -12.283 -7.705 1.00 59.59 89 ALA A CA 1
ATOM 679 C C . ALA A 1 89 ? -15.824 -11.053 -7.338 1.00 59.59 89 ALA A C 1
ATOM 681 O O . ALA A 1 89 ? -15.385 -10.204 -6.557 1.00 59.59 89 ALA A O 1
ATOM 682 N N . PRO A 1 90 ? -17.060 -10.924 -7.874 1.00 55.53 90 PRO A N 1
ATOM 683 C CA . PRO A 1 90 ? -17.919 -9.765 -7.627 1.00 55.53 90 PRO A CA 1
ATOM 684 C C . PRO A 1 90 ? -18.274 -9.602 -6.141 1.00 55.53 90 PRO A C 1
ATOM 686 O O . PRO A 1 90 ? -18.762 -10.512 -5.476 1.00 55.53 90 PRO A O 1
ATOM 689 N N . HIS A 1 91 ? -18.001 -8.398 -5.644 1.00 61.59 91 HIS A N 1
ATOM 690 C CA . HIS A 1 91 ? -18.007 -7.998 -4.242 1.00 61.59 91 HIS A CA 1
ATOM 691 C C . HIS A 1 91 ? -19.392 -7.994 -3.601 1.00 61.59 91 HIS A C 1
ATOM 693 O O . HIS A 1 91 ? -20.147 -7.047 -3.800 1.00 61.59 91 HIS A O 1
ATOM 699 N N . HIS A 1 92 ? -19.690 -8.994 -2.772 1.00 57.19 92 HIS A N 1
ATOM 700 C CA . HIS A 1 92 ? -20.865 -8.947 -1.894 1.00 57.19 92 HIS A CA 1
ATOM 701 C C . HIS A 1 92 ? -20.635 -9.439 -0.462 1.00 57.19 92 HIS A C 1
ATOM 703 O O . HIS A 1 92 ? -21.505 -9.236 0.382 1.00 57.19 92 HIS A O 1
ATOM 709 N N . ASP A 1 93 ? -19.472 -10.012 -0.152 1.00 71.75 93 ASP A N 1
ATOM 710 C CA . ASP A 1 93 ? -19.231 -10.531 1.192 1.00 71.75 93 ASP A CA 1
ATOM 711 C C . ASP A 1 93 ? -18.770 -9.406 2.119 1.00 71.75 93 ASP A C 1
ATOM 713 O O . ASP A 1 93 ? -17.883 -8.627 1.767 1.00 71.75 93 ASP A O 1
ATOM 717 N N . VAL A 1 94 ? -19.337 -9.329 3.315 1.00 83.94 94 VAL A N 1
ATOM 718 C CA . VAL A 1 94 ? -18.829 -8.520 4.429 1.00 83.94 94 VAL A CA 1
ATOM 719 C C . VAL A 1 94 ? -18.087 -9.471 5.360 1.00 83.94 94 VAL A C 1
ATOM 721 O O . VAL A 1 94 ? -18.585 -10.554 5.651 1.00 83.94 94 VAL A O 1
ATOM 724 N N . GLU A 1 95 ? -16.890 -9.089 5.797 1.00 89.31 95 GLU A N 1
ATOM 725 C CA . GLU A 1 95 ? -16.080 -9.889 6.719 1.00 89.31 95 GLU A CA 1
ATOM 726 C C . GLU A 1 95 ? -16.068 -9.235 8.098 1.00 89.31 95 GLU A C 1
ATOM 728 O O . GLU A 1 95 ? -15.927 -8.019 8.223 1.00 89.31 95 GLU A O 1
ATOM 733 N N . SER A 1 96 ? -16.196 -10.039 9.148 1.00 92.19 96 SER A N 1
ATOM 734 C CA . SER A 1 96 ? -16.160 -9.553 10.526 1.00 92.19 96 SER A CA 1
ATOM 735 C C . SER A 1 96 ? -14.738 -9.587 11.089 1.00 92.19 96 SER A C 1
ATOM 737 O O . SER A 1 96 ? -14.047 -10.602 10.976 1.00 92.19 96 SER A O 1
ATOM 739 N N . TYR A 1 97 ? -14.314 -8.519 11.762 1.00 93.81 97 TYR A N 1
ATOM 740 C CA . TYR A 1 97 ? -13.031 -8.449 12.463 1.00 93.81 97 TYR A CA 1
ATOM 741 C C . TYR A 1 97 ? -13.235 -8.171 13.953 1.00 93.81 97 TYR A C 1
ATOM 743 O O . TYR A 1 97 ? -13.898 -7.203 14.320 1.00 93.81 97 TYR A O 1
ATOM 751 N N . GLU A 1 98 ? -12.626 -8.983 14.815 1.00 94.19 98 GLU A N 1
ATOM 752 C CA . GLU A 1 98 ? -12.632 -8.769 16.264 1.00 94.19 98 GLU A CA 1
ATOM 753 C C . GLU A 1 98 ? -11.490 -7.828 16.679 1.00 94.19 98 GLU A C 1
ATOM 755 O O . GLU A 1 98 ? -10.307 -8.105 16.459 1.00 94.19 98 GLU A O 1
ATOM 760 N N . LEU A 1 99 ? -11.850 -6.698 17.283 1.00 92.06 99 LEU A N 1
ATOM 761 C CA . LEU A 1 99 ? -10.926 -5.758 17.905 1.00 92.06 99 LEU A CA 1
ATOM 762 C C . LEU A 1 99 ? -10.394 -6.322 19.237 1.00 92.06 99 LEU A C 1
ATOM 764 O O . LEU A 1 99 ? -11.067 -7.121 19.882 1.00 92.06 99 LEU A O 1
ATOM 768 N N . PRO A 1 100 ? -9.224 -5.867 19.728 1.00 89.75 100 PRO A N 1
ATOM 769 C CA . PRO A 1 100 ? -8.646 -6.366 20.984 1.00 89.75 100 PRO A CA 1
ATOM 770 C C . PRO A 1 100 ? -9.495 -6.148 22.248 1.00 89.75 100 PRO A C 1
ATOM 772 O O . PRO A 1 100 ? -9.167 -6.689 23.299 1.00 89.75 100 PRO A O 1
ATOM 775 N N . ASP A 1 101 ? -10.547 -5.333 22.170 1.00 87.88 101 ASP A N 1
ATOM 776 C CA . ASP A 1 101 ? -11.523 -5.118 23.241 1.00 87.88 101 ASP A CA 1
ATOM 777 C C . ASP A 1 101 ? -12.735 -6.071 23.161 1.00 87.88 101 ASP A C 1
ATOM 779 O O . ASP A 1 101 ? -13.672 -5.935 23.947 1.00 87.88 101 ASP A O 1
ATOM 783 N N . GLY A 1 102 ? -12.723 -7.026 22.224 1.00 89.19 102 GLY A N 1
ATOM 784 C CA . GLY A 1 102 ? -13.789 -7.999 21.979 1.00 89.19 102 GLY A CA 1
ATOM 785 C C . GLY A 1 102 ? -14.940 -7.468 21.118 1.00 89.19 102 GLY A C 1
ATOM 786 O O . GLY A 1 102 ? -15.882 -8.207 20.828 1.00 89.19 102 GLY A O 1
ATOM 787 N N . ARG A 1 103 ? -14.910 -6.196 20.692 1.00 91.69 103 ARG A N 1
ATOM 788 C CA . ARG A 1 103 ? -15.920 -5.665 19.765 1.00 91.69 103 ARG A CA 1
ATOM 789 C C . ARG A 1 103 ? -15.657 -6.185 18.361 1.00 91.69 103 ARG A C 1
ATOM 791 O O . ARG A 1 103 ? -14.522 -6.219 17.903 1.00 91.69 103 ARG A O 1
ATOM 798 N N . THR A 1 104 ? -16.721 -6.533 17.652 1.00 93.38 104 THR A N 1
ATOM 799 C CA . THR A 1 104 ? -16.629 -6.927 16.245 1.00 93.38 104 THR A CA 1
ATOM 800 C C . THR A 1 104 ? -17.003 -5.748 15.355 1.00 93.38 104 THR A C 1
ATOM 802 O O . THR A 1 104 ? -17.996 -5.071 15.618 1.00 93.38 104 THR A O 1
ATOM 805 N N . ILE A 1 105 ? -16.199 -5.503 14.325 1.00 93.69 105 ILE A N 1
ATOM 806 C CA . ILE A 1 105 ? -16.479 -4.537 13.262 1.00 93.69 105 ILE A CA 1
ATOM 807 C C . ILE A 1 105 ? -16.715 -5.269 11.946 1.00 93.69 105 ILE A C 1
ATOM 809 O O . ILE A 1 105 ? -16.198 -6.368 11.731 1.00 93.69 105 ILE A O 1
ATOM 813 N N . GLU A 1 106 ? -17.468 -4.636 11.061 1.00 92.94 106 GLU A N 1
ATOM 814 C CA . GLU A 1 106 ? -17.743 -5.148 9.724 1.00 92.94 106 GLU A CA 1
ATOM 815 C C . GLU A 1 106 ? -16.845 -4.448 8.707 1.00 92.94 106 GLU A C 1
ATOM 817 O O . GLU A 1 106 ? -16.796 -3.218 8.649 1.00 92.94 106 GLU A O 1
ATOM 822 N N . VAL A 1 107 ? -16.127 -5.245 7.916 1.00 92.50 107 VAL A N 1
ATOM 823 C CA . VAL A 1 107 ? -15.232 -4.780 6.858 1.00 92.50 107 VAL A CA 1
ATOM 824 C C . VAL A 1 107 ? -15.805 -5.208 5.510 1.00 92.50 107 VAL A C 1
ATOM 826 O O . VAL A 1 107 ? -15.843 -6.392 5.166 1.00 92.50 107 VAL A O 1
ATOM 829 N N . GLY A 1 108 ? -16.274 -4.233 4.742 1.00 90.06 108 GLY A N 1
ATOM 830 C CA . GLY A 1 108 ? -16.941 -4.399 3.458 1.00 90.06 108 GLY A CA 1
ATOM 831 C C . GLY A 1 108 ? -15.979 -4.345 2.270 1.00 90.06 108 GLY A C 1
ATOM 832 O O . GLY A 1 108 ? -14.911 -4.962 2.271 1.00 90.06 108 GLY A O 1
ATOM 833 N N . ALA A 1 109 ? -16.385 -3.617 1.227 1.00 87.94 109 ALA A N 1
ATOM 834 C CA . ALA A 1 109 ? -15.675 -3.531 -0.050 1.00 87.94 109 ALA A C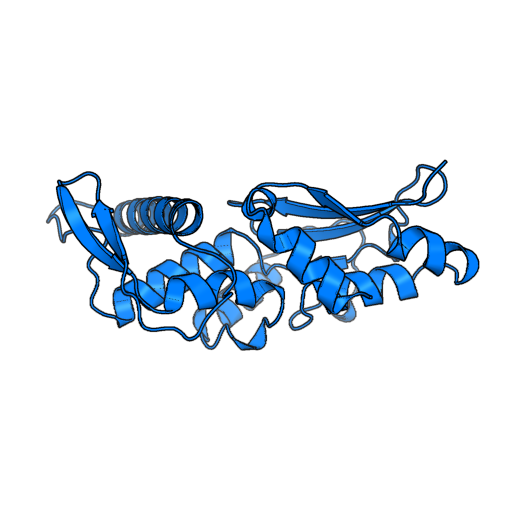A 1
ATOM 835 C C . ALA A 1 109 ? -14.303 -2.836 0.039 1.00 87.94 109 ALA A C 1
ATOM 837 O O . ALA A 1 109 ? -13.450 -3.043 -0.823 1.00 87.94 109 ALA A O 1
ATOM 838 N N . GLU A 1 110 ? -14.057 -2.040 1.080 1.00 87.25 110 GLU A N 1
ATOM 839 C CA . GLU A 1 110 ? -12.795 -1.337 1.306 1.00 87.25 110 GLU A CA 1
ATOM 840 C C . GLU A 1 110 ? -11.595 -2.288 1.323 1.00 87.25 110 GLU A C 1
ATOM 842 O O . GLU A 1 110 ? -10.543 -1.936 0.796 1.00 87.25 110 GLU A O 1
ATOM 847 N N . ARG A 1 111 ? -11.759 -3.528 1.801 1.00 87.88 111 ARG A N 1
ATOM 848 C CA . ARG A 1 111 ? -10.674 -4.520 1.824 1.00 87.88 111 ARG A CA 1
ATOM 849 C C . ARG A 1 111 ? -10.150 -4.901 0.436 1.00 87.88 111 ARG A C 1
ATOM 851 O O . ARG A 1 111 ? -9.011 -5.333 0.312 1.00 87.88 111 ARG A O 1
ATOM 858 N N . PHE A 1 112 ? -10.958 -4.703 -0.603 1.00 87.75 112 PHE A N 1
ATOM 859 C CA . PHE A 1 112 ? -10.557 -4.911 -1.995 1.00 87.75 112 PHE A CA 1
ATOM 860 C C . PHE A 1 112 ? -10.128 -3.616 -2.684 1.00 87.75 112 PHE A C 1
ATOM 862 O O . PHE A 1 112 ? -9.384 -3.645 -3.653 1.00 87.75 112 PHE A O 1
ATOM 86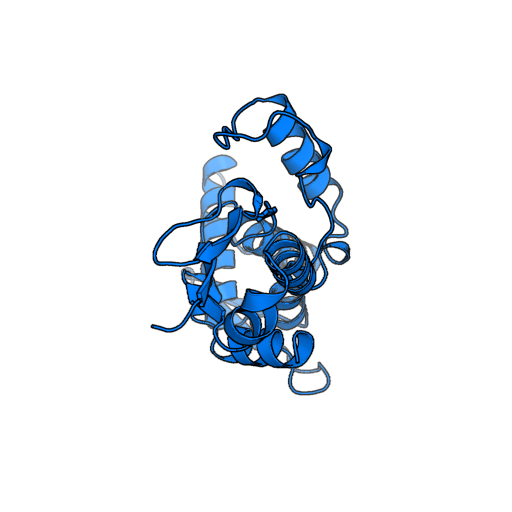9 N N . GLN A 1 113 ? -10.582 -2.464 -2.189 1.00 86.19 113 GLN A N 1
ATOM 870 C CA . GLN A 1 113 ? -10.233 -1.160 -2.753 1.00 86.19 113 GLN A CA 1
ATOM 871 C C . GLN A 1 113 ? -8.861 -0.676 -2.278 1.00 86.19 113 GLN A C 1
ATOM 873 O O . GLN A 1 113 ? -8.179 0.025 -3.017 1.00 86.19 113 GLN A O 1
ATOM 878 N N . ILE A 1 114 ? -8.453 -1.019 -1.052 1.00 87.50 114 ILE A N 1
ATOM 879 C CA . ILE A 1 114 ? -7.167 -0.584 -0.495 1.00 87.50 114 ILE A CA 1
ATOM 880 C C . ILE A 1 114 ? -5.969 -1.177 -1.265 1.00 87.50 114 ILE A C 1
ATOM 882 O O . ILE A 1 114 ? -5.100 -0.388 -1.636 1.00 87.50 114 ILE A O 1
ATOM 886 N N . PRO A 1 115 ? -5.910 -2.486 -1.588 1.00 86.00 115 PRO A N 1
ATOM 887 C CA . PRO A 1 115 ? -4.825 -3.055 -2.403 1.00 86.00 115 PRO A CA 1
ATOM 888 C C . PRO A 1 115 ? -4.748 -2.516 -3.838 1.00 86.00 115 PRO A C 1
ATOM 890 O O . PRO A 1 115 ? -3.703 -2.618 -4.472 1.00 86.00 115 PRO A O 1
ATOM 893 N N . GLU A 1 116 ? -5.823 -1.908 -4.351 1.00 85.88 116 GLU A N 1
ATOM 894 C CA . GLU A 1 116 ? -5.860 -1.300 -5.688 1.00 85.88 116 GLU A CA 1
ATOM 895 C C . GLU A 1 116 ? -5.242 0.105 -5.737 1.00 85.88 116 GLU A C 1
ATOM 897 O O . GLU A 1 116 ? -4.772 0.538 -6.788 1.00 85.88 116 GLU A O 1
ATOM 902 N N . ILE A 1 117 ? -5.174 0.815 -4.606 1.00 84.12 117 ILE A N 1
ATOM 903 C CA . ILE A 1 117 ? -4.646 2.189 -4.533 1.00 84.12 117 ILE A CA 1
ATOM 904 C C . ILE A 1 117 ? -3.217 2.323 -5.094 1.00 84.12 117 ILE A C 1
ATOM 906 O O . ILE A 1 117 ? -2.980 3.273 -5.841 1.00 84.12 117 ILE A O 1
ATOM 910 N N . PRO A 1 118 ? -2.258 1.419 -4.810 1.00 83.00 118 PRO A N 1
ATOM 911 C CA . PRO A 1 118 ? -0.924 1.504 -5.398 1.00 83.00 118 PRO A CA 1
ATOM 912 C C . PRO A 1 118 ? -0.936 1.409 -6.925 1.00 83.00 118 PRO A C 1
ATOM 914 O O . PRO A 1 118 ? -0.066 1.987 -7.560 1.00 83.00 118 PRO A O 1
ATOM 917 N N . PHE A 1 119 ? -1.907 0.716 -7.529 1.00 84.25 119 PHE A N 1
ATOM 918 C CA . PHE A 1 119 ? -2.041 0.582 -8.985 1.00 84.25 119 PHE A CA 1
ATOM 919 C C . PHE A 1 119 ? -2.866 1.705 -9.607 1.00 84.25 119 PHE A C 1
ATOM 921 O O . PHE A 1 119 ? -2.657 2.055 -10.764 1.00 84.25 119 PHE A O 1
ATOM 928 N N . SER A 1 120 ? -3.803 2.269 -8.850 1.00 82.44 120 SER A N 1
ATOM 929 C CA . SER A 1 120 ? -4.672 3.368 -9.266 1.00 82.44 120 SER A CA 1
ATOM 930 C C . SER A 1 120 ? -4.711 4.455 -8.185 1.00 82.44 120 SER A C 1
ATOM 932 O O . SER A 1 120 ? -5.697 4.558 -7.447 1.00 82.44 120 SER A O 1
ATOM 934 N N . PRO A 1 121 ? -3.667 5.306 -8.089 1.00 75.88 121 PRO A N 1
ATOM 935 C CA . PRO A 1 121 ? -3.576 6.349 -7.062 1.00 75.88 121 PRO A CA 1
ATOM 936 C C . PRO A 1 121 ? -4.751 7.333 -7.073 1.00 75.88 121 PRO A C 1
ATOM 938 O O . PRO A 1 121 ? -5.105 7.889 -6.037 1.00 75.88 121 PRO A O 1
ATOM 941 N N . SER A 1 122 ? -5.430 7.493 -8.214 1.00 73.25 122 SER A N 1
ATOM 942 C CA . SER A 1 122 ? -6.659 8.286 -8.355 1.00 73.25 122 SER A CA 1
ATOM 943 C C . SER A 1 122 ? -7.819 7.816 -7.462 1.00 73.25 122 SER A C 1
ATOM 945 O O . SER A 1 122 ? -8.773 8.563 -7.246 1.00 73.25 122 SER A O 1
ATOM 947 N N . MET A 1 123 ? -7.761 6.593 -6.922 1.00 68.88 123 MET A N 1
ATOM 948 C CA . MET A 1 123 ? -8.728 6.082 -5.943 1.00 68.88 123 MET A CA 1
ATOM 949 C C . MET A 1 123 ? -8.581 6.724 -4.559 1.00 68.88 123 MET A C 1
ATOM 951 O O . MET A 1 123 ? -9.488 6.603 -3.724 1.00 68.88 123 MET A O 1
ATOM 955 N N . VAL A 1 124 ? -7.472 7.422 -4.305 1.00 68.44 124 VAL A N 1
ATOM 956 C CA . VAL A 1 124 ? -7.301 8.295 -3.143 1.00 68.44 124 VAL A CA 1
ATOM 957 C C . VAL A 1 124 ? -8.108 9.573 -3.395 1.00 68.44 124 VAL A C 1
ATOM 959 O O . VAL A 1 124 ? -7.575 10.627 -3.709 1.00 68.44 124 VAL A O 1
ATOM 962 N N . GLN A 1 125 ? -9.434 9.489 -3.274 1.00 55.41 125 GLN A N 1
ATOM 963 C CA . GLN A 1 125 ? -10.354 10.629 -3.438 1.00 55.41 125 GLN A CA 1
ATOM 964 C C . GLN A 1 125 ? -10.320 11.615 -2.253 1.00 55.41 125 GLN A C 1
ATOM 966 O O . GLN A 1 125 ? -11.224 12.430 -2.088 1.00 55.41 125 GLN A O 1
ATOM 971 N N . ASP A 1 126 ? -9.303 11.533 -1.395 1.00 52.28 126 ASP A N 1
ATOM 972 C CA . ASP A 1 126 ? -9.250 12.266 -0.137 1.00 52.28 126 ASP A CA 1
ATOM 973 C C . ASP A 1 126 ? -8.256 13.428 -0.224 1.00 52.28 126 ASP A C 1
ATOM 975 O O . ASP A 1 126 ? -7.034 13.241 -0.233 1.00 52.28 126 ASP A O 1
ATOM 979 N N . ALA A 1 127 ? -8.800 14.646 -0.257 1.00 44.31 127 ALA A N 1
ATOM 980 C CA . ALA A 1 127 ? -8.051 15.900 -0.290 1.00 44.31 127 ALA A CA 1
ATOM 981 C C . ALA A 1 127 ? -7.042 16.041 0.870 1.00 44.31 127 ALA A C 1
ATOM 983 O O . ALA A 1 127 ? -6.070 16.784 0.747 1.00 44.31 127 ALA A O 1
ATOM 984 N N . THR A 1 128 ? -7.230 15.303 1.970 1.00 44.91 128 THR A N 1
ATOM 985 C CA . THR A 1 128 ? -6.358 15.334 3.154 1.00 44.91 128 THR A CA 1
ATOM 986 C C . THR A 1 128 ? -5.048 14.568 2.943 1.00 44.91 128 THR A C 1
ATOM 988 O O . THR A 1 128 ? -4.015 14.929 3.504 1.00 44.91 128 THR A O 1
ATOM 991 N N . VAL A 1 129 ? -5.051 13.507 2.126 1.00 52.28 129 VAL A N 1
ATOM 992 C CA . VAL A 1 129 ? -3.808 12.801 1.757 1.00 52.28 129 VAL A CA 1
ATOM 993 C C . VAL A 1 129 ? -3.009 13.666 0.792 1.00 52.28 129 VAL A C 1
ATOM 995 O O . VAL A 1 129 ? -1.811 13.837 0.980 1.00 52.28 129 VAL A O 1
ATOM 998 N N . MET A 1 130 ? -3.686 14.301 -0.167 1.00 49.91 130 MET A N 1
ATOM 999 C CA . MET A 1 130 ? 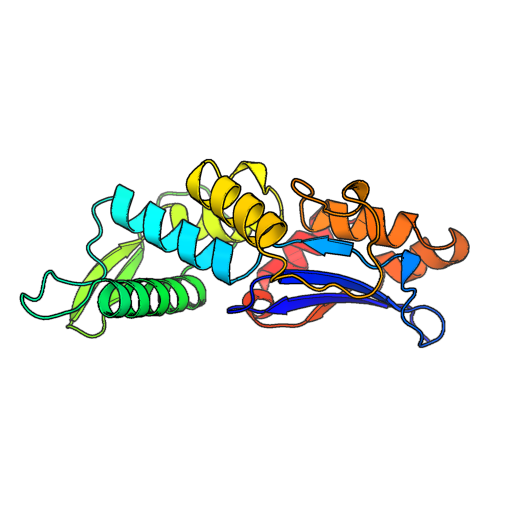-3.052 15.224 -1.110 1.00 49.91 130 MET A CA 1
ATOM 1000 C C . MET A 1 130 ? -2.441 16.444 -0.406 1.00 49.91 130 MET A C 1
ATOM 1002 O O . MET A 1 130 ? -1.337 16.850 -0.759 1.00 49.91 130 MET A O 1
ATOM 1006 N N . SER A 1 131 ? -3.090 16.984 0.634 1.00 47.00 131 SER A N 1
ATOM 1007 C CA . SER A 1 131 ? -2.517 18.072 1.438 1.00 47.00 131 SER A CA 1
ATOM 1008 C C . SER A 1 131 ? -1.368 17.616 2.340 1.00 47.00 131 SER A C 1
ATOM 1010 O O . SER A 1 131 ? -0.406 18.353 2.496 1.00 47.00 131 SER A O 1
ATOM 1012 N N . THR A 1 132 ? -1.401 16.396 2.885 1.00 50.09 132 THR A N 1
ATOM 1013 C CA . THR A 1 132 ? -0.285 15.861 3.692 1.00 50.09 132 THR A CA 1
ATOM 1014 C C . THR A 1 132 ? 0.944 15.571 2.827 1.00 50.09 132 THR A C 1
ATOM 1016 O O . THR A 1 132 ? 2.064 15.829 3.254 1.00 50.09 132 THR A O 1
ATOM 1019 N N . LEU A 1 133 ? 0.746 15.099 1.591 1.00 49.72 133 LEU A N 1
ATOM 1020 C CA . LEU A 1 133 ? 1.817 14.923 0.608 1.00 49.72 133 LEU A CA 1
ATOM 1021 C C . LEU A 1 133 ? 2.383 16.263 0.116 1.00 49.72 133 LEU A C 1
ATOM 1023 O O . LEU A 1 133 ? 3.593 16.374 -0.062 1.00 49.72 133 LEU A O 1
ATOM 1027 N N . ALA A 1 134 ? 1.533 17.281 -0.049 1.00 46.75 134 ALA A N 1
ATOM 1028 C CA . ALA A 1 134 ? 1.969 18.643 -0.354 1.00 46.75 134 ALA A CA 1
ATOM 1029 C C . ALA A 1 134 ? 2.752 19.274 0.813 1.00 46.75 134 ALA A C 1
ATOM 1031 O O . ALA A 1 134 ? 3.803 19.862 0.592 1.00 46.75 134 ALA A O 1
ATOM 1032 N N . ASN A 1 135 ? 2.295 19.087 2.055 1.00 44.81 135 ASN A N 1
ATOM 1033 C CA . ASN A 1 135 ? 2.958 19.623 3.248 1.00 44.81 135 ASN A CA 1
ATOM 1034 C C . ASN A 1 135 ? 4.276 18.894 3.562 1.00 44.81 135 ASN A C 1
ATOM 1036 O O . ASN A 1 135 ? 5.253 19.538 3.908 1.00 44.81 135 ASN A O 1
ATOM 1040 N N . ALA A 1 136 ? 4.353 17.569 3.384 1.00 46.38 136 ALA A N 1
ATOM 1041 C CA . ALA A 1 136 ? 5.598 16.813 3.576 1.00 46.38 136 ALA A CA 1
ATOM 1042 C C . ALA A 1 136 ? 6.696 17.183 2.558 1.00 46.38 136 ALA A C 1
ATOM 1044 O O . ALA A 1 136 ? 7.881 16.983 2.831 1.00 46.38 136 ALA A O 1
ATOM 1045 N N . PHE A 1 137 ? 6.300 17.718 1.399 1.00 46.81 137 PHE A N 1
ATOM 1046 C CA . PHE A 1 137 ? 7.199 18.306 0.410 1.00 46.81 137 PHE A CA 1
ATOM 1047 C C . PHE A 1 137 ? 7.653 19.719 0.817 1.00 46.81 137 PHE A C 1
ATOM 1049 O O . PHE A 1 137 ? 8.842 20.013 0.734 1.00 46.81 137 PHE A O 1
ATOM 1056 N N . ASP A 1 138 ? 6.735 20.559 1.309 1.00 40.81 138 ASP A N 1
ATOM 1057 C CA . ASP A 1 138 ? 7.020 21.941 1.738 1.00 40.81 138 ASP A CA 1
ATOM 1058 C C . ASP A 1 138 ? 7.850 22.004 3.043 1.00 40.81 138 ASP A C 1
ATOM 1060 O O . ASP A 1 138 ? 8.690 22.885 3.213 1.00 40.81 138 ASP A O 1
ATOM 1064 N N . ASP A 1 139 ? 7.687 21.017 3.934 1.00 41.25 139 ASP A N 1
ATOM 1065 C CA . ASP A 1 139 ? 8.405 20.909 5.215 1.00 41.25 139 ASP A CA 1
ATOM 1066 C C . ASP A 1 139 ? 9.808 20.272 5.094 1.00 41.25 139 ASP A C 1
ATOM 1068 O O . ASP A 1 139 ? 10.513 20.130 6.095 1.00 41.25 139 ASP A O 1
ATOM 1072 N N . GLY A 1 140 ? 10.236 19.853 3.894 1.00 38.22 140 GLY A N 1
ATOM 1073 C CA . GLY A 1 140 ? 11.583 19.305 3.660 1.00 38.22 140 GLY A CA 1
ATOM 1074 C C . GLY A 1 140 ? 11.892 17.984 4.385 1.00 38.22 140 GLY A C 1
ATOM 1075 O O . GLY A 1 140 ? 13.051 17.600 4.506 1.00 38.22 140 GLY A O 1
ATOM 1076 N N . ILE A 1 141 ? 10.873 17.270 4.875 1.00 42.09 141 ILE A N 1
ATOM 1077 C CA . ILE A 1 141 ? 11.023 16.007 5.628 1.00 42.09 141 ILE A CA 1
ATOM 1078 C C . ILE A 1 141 ? 11.442 14.848 4.703 1.00 42.09 141 ILE A C 1
ATOM 1080 O O . ILE A 1 141 ? 12.018 13.853 5.147 1.00 42.09 141 ILE A O 1
ATOM 1084 N N . VAL A 1 142 ? 11.179 14.978 3.401 1.00 40.38 142 VAL A N 1
ATOM 1085 C CA . VAL A 1 142 ? 11.597 14.031 2.365 1.00 40.38 142 VAL A CA 1
ATOM 1086 C C . VAL A 1 142 ? 12.914 14.509 1.742 1.00 40.38 142 VAL A C 1
ATOM 1088 O O . VAL A 1 142 ? 12.923 15.138 0.688 1.00 40.38 142 VAL A O 1
ATOM 1091 N N . GLU A 1 143 ? 14.043 14.187 2.375 1.00 36.38 143 GLU A N 1
ATOM 1092 C CA . GLU A 1 143 ? 15.346 14.217 1.700 1.00 36.38 143 GLU A CA 1
ATOM 1093 C C . GLU A 1 143 ? 15.496 12.932 0.874 1.00 36.38 143 GLU A C 1
ATOM 1095 O O . GLU A 1 143 ? 15.757 11.850 1.403 1.00 36.38 143 GLU A O 1
ATOM 1100 N N . ILE A 1 144 ? 15.300 13.032 -0.442 1.00 45.53 144 ILE A N 1
ATOM 1101 C CA . ILE A 1 144 ? 15.718 11.987 -1.380 1.00 45.53 144 ILE A CA 1
ATOM 1102 C C . ILE A 1 144 ? 16.960 12.514 -2.087 1.00 45.53 144 ILE A C 1
ATOM 1104 O O . ILE A 1 144 ? 16.878 13.405 -2.932 1.00 45.53 144 ILE A O 1
ATOM 1108 N N . ASP A 1 145 ? 18.107 11.961 -1.705 1.00 35.56 145 ASP A N 1
ATOM 1109 C CA . ASP A 1 145 ? 19.416 12.265 -2.276 1.00 35.56 145 ASP A CA 1
ATOM 1110 C C . ASP A 1 145 ? 19.350 12.158 -3.819 1.00 35.56 145 ASP A C 1
ATOM 1112 O O . ASP A 1 145 ? 19.073 11.086 -4.366 1.00 35.56 145 ASP A O 1
ATOM 1116 N N . GLY A 1 146 ? 19.544 13.280 -4.527 1.00 36.94 146 GLY A N 1
ATOM 1117 C CA . GLY A 1 146 ? 19.640 13.322 -5.995 1.00 36.94 146 GLY A CA 1
ATOM 1118 C C . GLY A 1 146 ? 18.401 13.740 -6.810 1.00 36.94 146 GLY A C 1
ATOM 1119 O O . GLY A 1 146 ? 18.382 13.475 -8.013 1.00 36.94 146 GLY A O 1
ATOM 1120 N N . ILE A 1 147 ? 17.387 14.400 -6.234 1.00 41.84 147 ILE A N 1
ATOM 1121 C CA . ILE A 1 147 ? 16.255 14.964 -7.005 1.00 41.84 147 ILE A CA 1
ATOM 1122 C C . ILE A 1 147 ? 16.217 16.494 -6.870 1.00 41.84 147 ILE A C 1
ATOM 1124 O O . ILE A 1 147 ? 15.657 17.030 -5.924 1.00 41.84 147 ILE A O 1
ATOM 1128 N N . GLU A 1 148 ? 16.789 17.209 -7.845 1.00 36.44 148 GLU A N 1
ATOM 1129 C CA . GLU A 1 148 ? 16.807 18.686 -7.872 1.00 36.44 148 GLU A CA 1
ATOM 1130 C C . GLU A 1 148 ? 15.531 19.318 -8.465 1.00 36.44 148 GLU A C 1
ATOM 1132 O O . GLU A 1 148 ? 15.367 20.530 -8.392 1.00 36.44 148 GLU A O 1
ATOM 1137 N N . ASN A 1 149 ? 14.606 18.536 -9.042 1.00 36.12 149 ASN A N 1
ATOM 1138 C CA . ASN A 1 149 ? 13.432 19.079 -9.737 1.00 36.12 149 ASN A CA 1
ATOM 1139 C C . ASN A 1 149 ? 12.142 18.295 -9.446 1.00 36.12 149 ASN A C 1
ATOM 1141 O O . ASN A 1 149 ? 12.109 17.065 -9.524 1.00 36.12 149 ASN A O 1
ATOM 1145 N N . ALA A 1 150 ? 11.057 19.039 -9.199 1.00 39.84 150 ALA A N 1
ATOM 1146 C CA . ALA A 1 150 ? 9.699 18.566 -8.898 1.00 39.84 150 ALA A CA 1
ATOM 1147 C C . ALA A 1 150 ? 9.068 17.644 -9.969 1.00 39.84 150 ALA A C 1
ATOM 1149 O O . ALA A 1 150 ? 8.028 17.037 -9.730 1.00 39.84 150 ALA A O 1
ATOM 1150 N N . GLU A 1 151 ? 9.702 17.493 -11.134 1.00 40.62 151 GLU A N 1
ATOM 1151 C CA . GLU A 1 151 ? 9.240 16.646 -12.242 1.00 40.62 151 GLU A CA 1
ATOM 1152 C C . GLU A 1 151 ? 9.427 15.133 -11.998 1.00 40.62 151 GLU A C 1
ATOM 1154 O O . GLU A 1 151 ? 8.831 14.324 -12.703 1.00 40.62 151 GLU A O 1
ATOM 1159 N N . ASN A 1 152 ? 10.216 14.722 -10.995 1.00 39.62 152 ASN A N 1
ATOM 1160 C CA . ASN A 1 152 ? 10.416 13.304 -10.639 1.00 39.62 152 ASN A CA 1
ATOM 1161 C C . ASN A 1 152 ? 9.542 12.811 -9.473 1.00 39.62 152 ASN A C 1
ATOM 1163 O O . ASN A 1 152 ? 9.666 11.657 -9.059 1.00 39.62 152 ASN A O 1
ATOM 1167 N N . ILE A 1 153 ? 8.633 13.642 -8.960 1.00 43.59 153 ILE A N 1
ATOM 1168 C CA . ILE A 1 153 ? 7.592 13.181 -8.043 1.00 43.59 153 ILE A CA 1
ATOM 1169 C C . ILE A 1 153 ? 6.492 12.606 -8.923 1.00 43.59 153 ILE A C 1
ATOM 1171 O O . ILE A 1 153 ? 5.665 13.341 -9.462 1.00 43.59 153 ILE A O 1
ATOM 1175 N N . ALA A 1 154 ? 6.495 11.286 -9.098 1.00 45.88 154 ALA A N 1
ATOM 1176 C CA . ALA A 1 154 ? 5.412 10.560 -9.746 1.00 45.88 154 ALA A CA 1
ATOM 1177 C C . ALA A 1 154 ? 4.163 10.620 -8.845 1.00 45.88 154 ALA A C 1
ATOM 1179 O O . ALA A 1 154 ? 3.765 9.643 -8.224 1.00 45.88 154 ALA A O 1
ATOM 1180 N N . SER A 1 155 ? 3.572 11.809 -8.727 1.00 49.22 155 SER A N 1
ATOM 1181 C CA . SER A 1 155 ? 2.485 12.135 -7.801 1.00 49.22 155 SER A CA 1
ATOM 1182 C C . SER A 1 155 ? 1.157 11.475 -8.176 1.00 49.22 155 SER A C 1
ATOM 1184 O O . SER A 1 155 ? 0.198 11.576 -7.420 1.00 49.22 155 SER A O 1
ATOM 1186 N N . HIS A 1 156 ? 1.086 10.779 -9.314 1.00 52.75 156 HIS A N 1
ATOM 1187 C CA . HIS A 1 156 ? -0.144 10.148 -9.801 1.00 52.75 156 HIS A CA 1
ATOM 1188 C C . HIS A 1 156 ? 0.081 8.810 -10.526 1.00 52.75 156 HIS A C 1
ATOM 1190 O O . HIS A 1 156 ? -0.895 8.186 -10.938 1.00 52.75 156 HIS A O 1
ATOM 1196 N N . ALA A 1 157 ? 1.332 8.359 -10.685 1.00 64.88 157 ALA A N 1
ATOM 1197 C CA . ALA A 1 157 ? 1.630 7.149 -11.446 1.00 64.88 157 ALA A CA 1
ATOM 1198 C C . ALA A 1 157 ? 1.403 5.907 -10.579 1.00 64.88 157 ALA A C 1
ATOM 1200 O O . ALA A 1 157 ? 1.939 5.805 -9.472 1.00 64.88 157 ALA A O 1
ATOM 1201 N N . GLY A 1 158 ? 0.611 4.962 -11.081 1.00 78.69 158 GLY A N 1
ATOM 1202 C CA . GLY A 1 158 ? 0.436 3.666 -10.430 1.00 78.69 158 GLY A CA 1
ATOM 1203 C C . GLY A 1 158 ? 1.737 2.861 -10.401 1.00 78.69 158 GLY A C 1
ATOM 1204 O O . GLY A 1 158 ? 2.665 3.118 -11.166 1.00 78.69 158 GLY A O 1
ATOM 1205 N N . LEU A 1 159 ? 1.800 1.838 -9.552 1.00 84.12 159 LEU A N 1
ATOM 1206 C CA . LEU A 1 159 ? 2.965 0.972 -9.378 1.00 84.12 159 LEU A CA 1
ATOM 1207 C C . LEU A 1 159 ? 3.453 0.385 -10.711 1.00 84.12 159 LEU A C 1
ATOM 1209 O O . LEU A 1 159 ? 4.651 0.377 -10.984 1.00 84.12 159 LEU A O 1
ATOM 1213 N N . THR A 1 160 ? 2.524 -0.049 -11.563 1.00 87.44 160 THR A N 1
ATOM 1214 C CA . THR A 1 160 ? 2.813 -0.536 -12.920 1.00 87.44 160 THR A CA 1
ATOM 1215 C C . THR A 1 160 ? 3.511 0.529 -13.766 1.00 87.44 160 THR A 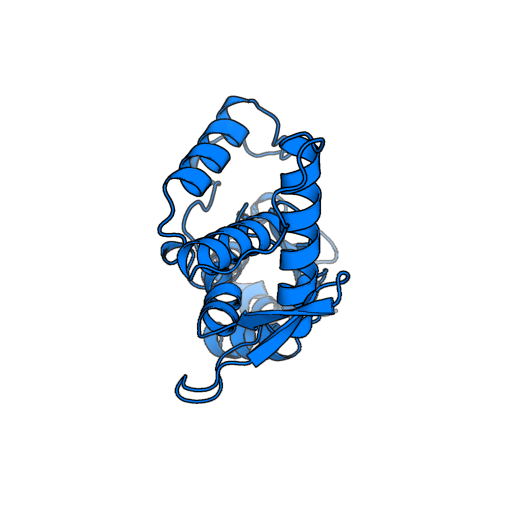C 1
ATOM 1217 O O . THR A 1 160 ? 4.537 0.263 -14.389 1.00 87.44 160 THR A O 1
ATOM 1220 N N . GLU A 1 161 ? 3.002 1.759 -13.749 1.00 85.19 161 GLU A N 1
ATOM 1221 C CA . GLU A 1 161 ? 3.572 2.874 -14.502 1.00 85.19 161 GLU A CA 1
ATOM 1222 C C . GLU A 1 161 ? 4.948 3.279 -13.955 1.00 85.19 161 GLU A C 1
ATOM 1224 O O . GLU A 1 161 ? 5.860 3.559 -14.729 1.00 85.19 161 GLU A O 1
ATOM 1229 N N . MET A 1 162 ? 5.152 3.224 -12.635 1.00 84.50 162 MET A N 1
ATOM 1230 C CA . MET A 1 162 ? 6.474 3.419 -12.035 1.00 84.50 162 MET A CA 1
ATOM 1231 C C . MET A 1 162 ? 7.488 2.385 -12.540 1.00 84.50 162 MET A C 1
ATOM 1233 O O . MET A 1 162 ? 8.626 2.741 -12.837 1.00 84.50 162 MET A O 1
ATOM 1237 N N . VAL A 1 163 ? 7.096 1.113 -12.666 1.00 87.75 163 VAL A N 1
ATOM 1238 C CA . VAL A 1 163 ? 7.970 0.060 -13.214 1.00 87.75 163 VAL A CA 1
ATOM 1239 C C . VAL A 1 163 ? 8.299 0.331 -14.680 1.00 87.75 163 VAL A C 1
ATOM 1241 O O . VAL A 1 163 ? 9.471 0.302 -15.054 1.00 87.75 163 VAL A O 1
ATOM 1244 N N . ILE A 1 164 ? 7.295 0.661 -15.492 1.00 88.06 164 ILE A N 1
ATOM 1245 C CA . ILE A 1 164 ? 7.475 0.978 -16.915 1.00 88.06 164 ILE A CA 1
ATOM 1246 C C . ILE A 1 164 ? 8.394 2.193 -17.086 1.00 88.06 164 ILE A C 1
ATOM 1248 O O . ILE A 1 164 ? 9.360 2.139 -17.844 1.00 88.06 164 ILE A O 1
ATOM 1252 N N . ASN A 1 165 ? 8.156 3.272 -16.340 1.00 86.12 165 ASN A N 1
ATOM 1253 C CA . ASN A 1 165 ? 8.965 4.488 -16.401 1.00 86.12 165 ASN A CA 1
ATOM 1254 C C . ASN A 1 165 ? 10.408 4.240 -15.941 1.00 86.12 165 ASN A C 1
ATOM 1256 O O . ASN A 1 165 ? 11.344 4.762 -16.544 1.00 86.12 165 ASN A O 1
ATOM 1260 N N . CYS A 1 166 ? 10.603 3.412 -14.913 1.00 86.31 166 CYS A N 1
ATOM 1261 C CA . CYS A 1 166 ? 11.920 2.997 -14.434 1.00 86.31 166 CYS A CA 1
ATOM 1262 C C . CYS A 1 166 ? 12.697 2.251 -15.532 1.00 86.31 166 CYS A C 1
ATOM 1264 O O . CYS A 1 166 ? 13.847 2.582 -15.832 1.00 86.31 166 CYS A O 1
ATOM 1266 N N . ILE A 1 167 ? 12.050 1.287 -16.192 1.00 89.31 167 ILE A N 1
ATOM 1267 C CA . ILE A 1 167 ? 12.670 0.511 -17.271 1.00 89.31 167 ILE A CA 1
ATOM 1268 C C . ILE A 1 167 ? 12.926 1.394 -18.497 1.00 89.31 167 ILE A C 1
ATOM 1270 O O . ILE A 1 167 ? 14.006 1.319 -19.074 1.00 89.31 167 ILE A O 1
ATOM 1274 N N . ASN A 1 168 ? 12.010 2.298 -18.850 1.00 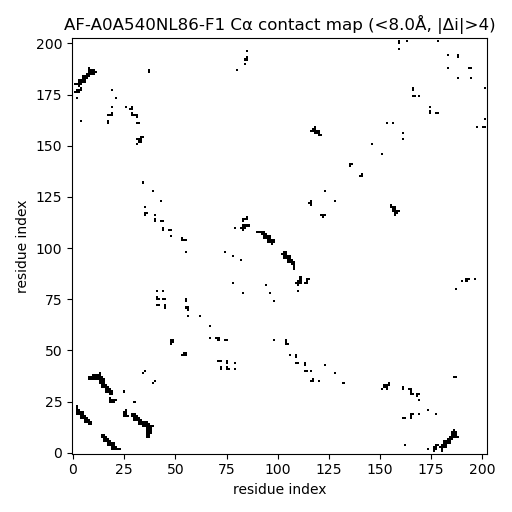89.06 168 ASN A N 1
ATOM 1275 C CA . ASN A 1 168 ? 12.179 3.231 -19.969 1.00 89.06 168 ASN A CA 1
ATOM 1276 C C . ASN A 1 168 ? 13.358 4.198 -19.784 1.00 89.06 168 ASN A C 1
ATOM 1278 O O . ASN A 1 168 ? 13.946 4.635 -20.771 1.00 89.06 168 ASN A O 1
ATOM 1282 N N . LYS A 1 169 ? 13.739 4.507 -18.537 1.00 85.69 169 LYS A N 1
ATOM 1283 C CA . LYS A 1 169 ? 14.955 5.275 -18.220 1.00 85.69 169 LYS A CA 1
ATOM 1284 C C . LYS A 1 169 ? 16.248 4.453 -18.366 1.00 85.69 169 LYS A C 1
ATOM 1286 O O . LYS A 1 169 ? 17.338 5.022 -18.337 1.00 85.69 169 LYS A O 1
ATOM 1291 N N . CYS A 1 170 ? 16.152 3.131 -18.513 1.00 86.88 170 CYS A N 1
ATOM 1292 C CA . CYS A 1 170 ? 17.282 2.240 -18.778 1.00 86.88 170 CYS A CA 1
ATOM 1293 C C . CYS A 1 170 ? 17.520 2.071 -20.287 1.00 86.88 170 CYS A C 1
ATOM 1295 O O . CYS A 1 170 ? 16.615 2.238 -21.105 1.00 86.88 170 CYS A O 1
ATOM 1297 N N . GLU A 1 171 ? 18.735 1.671 -20.668 1.00 89.00 171 GLU A N 1
ATOM 1298 C CA . GLU A 1 171 ? 19.059 1.352 -22.064 1.00 89.00 171 GLU A CA 1
ATOM 1299 C C . GLU A 1 171 ? 18.190 0.202 -22.603 1.00 89.00 171 GLU A C 1
ATOM 1301 O O . GLU A 1 171 ? 18.018 -0.825 -21.940 1.00 89.00 171 GLU A O 1
ATOM 1306 N N . GLY A 1 172 ? 17.694 0.349 -23.839 1.00 88.31 172 GLY A N 1
ATOM 1307 C CA . GLY A 1 172 ? 16.748 -0.583 -24.471 1.00 88.31 172 GLY A CA 1
ATOM 1308 C C . GLY A 1 172 ? 17.222 -2.039 -24.554 1.00 88.31 172 GLY A C 1
ATOM 1309 O O . GLY A 1 172 ? 16.406 -2.957 -24.538 1.00 88.31 172 GLY A O 1
ATOM 1310 N N . CYS A 1 173 ? 18.537 -2.276 -24.580 1.00 88.06 173 CYS A N 1
ATOM 1311 C CA . CYS A 1 173 ? 19.113 -3.623 -24.579 1.00 88.06 173 CYS A CA 1
ATOM 1312 C C . CYS A 1 173 ? 18.797 -4.420 -23.301 1.00 88.06 173 CYS A C 1
ATOM 1314 O O . CYS A 1 173 ? 18.756 -5.647 -23.351 1.00 88.06 173 CYS A O 1
ATOM 1316 N N . HIS A 1 174 ? 18.536 -3.745 -22.178 1.00 87.44 174 HIS A N 1
ATOM 1317 C CA . HIS A 1 174 ? 18.262 -4.387 -20.892 1.00 87.44 174 HIS A CA 1
ATOM 1318 C C . HIS A 1 174 ? 16.765 -4.598 -20.625 1.00 87.44 174 HIS A C 1
ATOM 1320 O O . HIS A 1 174 ? 16.412 -5.313 -19.689 1.00 87.44 174 HIS A O 1
ATOM 1326 N N . HIS A 1 175 ? 15.869 -4.006 -21.426 1.00 90.38 175 HIS A N 1
ATOM 1327 C CA . HIS A 1 175 ? 14.424 -3.984 -21.149 1.00 90.38 175 HIS A CA 1
ATOM 1328 C C . HIS A 1 175 ? 13.828 -5.384 -21.020 1.00 90.38 175 HIS A C 1
ATOM 1330 O O . HIS A 1 175 ? 13.160 -5.673 -20.032 1.00 90.38 175 HIS A O 1
ATOM 1336 N N . ALA A 1 176 ? 14.118 -6.274 -21.973 1.00 87.50 176 ALA A N 1
ATOM 1337 C CA . ALA A 1 176 ? 13.598 -7.642 -21.959 1.00 87.50 176 ALA A CA 1
ATOM 1338 C C . ALA A 1 176 ? 13.993 -8.400 -20.679 1.00 87.50 176 ALA A C 1
ATOM 1340 O O . ALA A 1 176 ? 13.193 -9.138 -20.105 1.00 87.50 176 ALA A O 1
ATOM 1341 N N . GLU A 1 177 ? 15.220 -8.187 -20.203 1.00 87.81 177 GLU A N 1
ATOM 1342 C CA . GLU A 1 177 ? 15.719 -8.840 -19.000 1.00 87.81 177 GLU A CA 1
ATOM 1343 C C . GLU A 1 177 ? 15.108 -8.238 -17.728 1.00 87.81 177 GLU A C 1
ATOM 1345 O O . GLU A 1 177 ? 14.694 -8.994 -16.847 1.00 87.81 177 GLU A O 1
ATOM 1350 N N . LEU A 1 178 ? 14.968 -6.910 -17.671 1.00 87.50 178 LEU A N 1
ATOM 1351 C CA . LEU A 1 178 ? 14.359 -6.189 -16.550 1.00 87.50 178 LEU A CA 1
ATOM 1352 C C . LEU A 1 178 ? 12.870 -6.534 -16.379 1.00 87.50 178 LEU A C 1
ATOM 1354 O O . LEU A 1 178 ? 12.448 -6.848 -15.266 1.00 87.50 178 LEU A O 1
ATOM 1358 N N . TYR A 1 179 ? 12.093 -6.575 -17.468 1.00 88.50 179 TYR A N 1
ATOM 1359 C CA . TYR A 1 179 ? 10.684 -6.998 -17.435 1.00 88.50 179 TYR A CA 1
ATOM 1360 C C . TYR A 1 179 ? 10.523 -8.457 -16.986 1.00 88.50 179 TYR A C 1
ATOM 1362 O O . TYR A 1 179 ? 9.577 -8.794 -16.275 1.00 88.50 179 TYR A O 1
ATOM 1370 N N . SER A 1 180 ? 11.466 -9.331 -17.351 1.00 85.94 180 SER A N 1
ATOM 1371 C CA . SER A 1 180 ? 11.417 -10.747 -16.963 1.00 85.94 180 SER A CA 1
ATOM 1372 C C . SER A 1 180 ? 11.768 -11.004 -15.490 1.00 85.94 180 SER A C 1
ATOM 1374 O O . SER A 1 180 ? 11.453 -12.073 -14.965 1.00 85.94 180 SER A O 1
ATOM 1376 N N . ASN A 1 181 ? 12.411 -10.045 -14.811 1.00 87.00 181 ASN A N 1
ATOM 1377 C CA . ASN A 1 181 ? 12.984 -10.231 -13.477 1.00 87.00 181 ASN A CA 1
ATOM 1378 C C . ASN A 1 181 ? 12.567 -9.113 -12.513 1.00 87.00 181 ASN A C 1
ATOM 1380 O O . ASN A 1 181 ? 13.394 -8.371 -11.990 1.00 87.00 181 ASN A O 1
ATOM 1384 N N . ILE A 1 182 ? 11.278 -9.014 -12.218 1.00 87.56 182 ILE A N 1
ATOM 1385 C CA . ILE A 1 182 ? 10.793 -8.091 -11.188 1.00 87.56 182 ILE A CA 1
ATOM 1386 C C . ILE A 1 182 ? 10.871 -8.782 -9.823 1.00 87.56 182 ILE A C 1
ATOM 1388 O O . ILE A 1 182 ? 10.241 -9.817 -9.590 1.00 87.56 182 ILE A O 1
ATOM 1392 N N . LEU A 1 183 ? 11.665 -8.208 -8.922 1.00 87.31 183 LEU A N 1
ATOM 1393 C CA . LEU A 1 183 ? 11.775 -8.608 -7.529 1.00 87.31 183 LEU A CA 1
ATOM 1394 C C . LEU A 1 183 ? 10.970 -7.642 -6.668 1.00 87.31 183 LEU A C 1
ATOM 1396 O O . LEU A 1 183 ? 11.269 -6.454 -6.582 1.00 87.31 183 LEU A O 1
ATOM 1400 N N . LEU A 1 184 ? 9.970 -8.181 -5.991 1.00 83.69 184 LEU A N 1
ATOM 1401 C CA . LEU A 1 184 ? 9.133 -7.438 -5.071 1.00 83.69 184 LEU A CA 1
ATOM 1402 C C . LEU A 1 184 ? 9.639 -7.680 -3.638 1.00 83.69 184 LEU A C 1
ATOM 1404 O O . LEU A 1 184 ? 9.813 -8.829 -3.232 1.00 83.69 184 LEU A O 1
ATOM 1408 N N . THR A 1 185 ? 9.933 -6.611 -2.899 1.00 80.06 185 THR A N 1
ATOM 1409 C CA . THR A 1 185 ? 10.471 -6.656 -1.534 1.00 80.06 185 THR A CA 1
ATOM 1410 C C . THR A 1 185 ? 9.716 -5.707 -0.596 1.00 80.06 185 THR A C 1
ATOM 1412 O O . THR A 1 185 ? 9.267 -4.628 -0.984 1.00 80.06 185 THR A O 1
ATOM 1415 N N . GLY A 1 186 ? 9.580 -6.116 0.669 1.00 71.50 186 GLY A N 1
ATOM 1416 C CA . GLY A 1 186 ? 9.013 -5.303 1.747 1.00 71.50 186 GLY A CA 1
ATOM 1417 C C . GLY A 1 186 ? 7.659 -5.789 2.287 1.00 71.50 186 GLY A C 1
ATOM 1418 O O . GLY A 1 186 ? 7.255 -6.928 2.085 1.00 71.50 186 GLY A O 1
ATOM 1419 N N . GLY A 1 187 ? 6.975 -4.962 3.071 1.00 64.94 187 GLY A N 1
ATOM 1420 C CA . GLY A 1 187 ? 5.872 -5.395 3.938 1.00 64.94 187 GLY A CA 1
ATOM 1421 C C . GLY A 1 187 ? 4.540 -5.743 3.246 1.00 64.94 187 GLY A C 1
ATOM 1422 O O . GLY A 1 187 ? 4.059 -6.848 3.465 1.00 64.94 187 GLY A O 1
ATOM 1423 N N . PRO A 1 188 ? 3.942 -4.879 2.396 1.00 55.25 188 PRO A N 1
ATOM 1424 C CA . PRO A 1 188 ? 2.701 -5.188 1.682 1.00 55.25 188 PRO A CA 1
ATOM 1425 C C . PRO A 1 188 ? 2.936 -6.203 0.551 1.00 55.25 188 PRO A C 1
ATOM 1427 O O . PRO A 1 188 ? 2.005 -6.662 -0.092 1.00 55.25 188 PRO A O 1
ATOM 1430 N N . THR A 1 189 ? 4.194 -6.596 0.329 1.00 53.88 189 THR A N 1
ATOM 1431 C CA . THR A 1 189 ? 4.594 -7.635 -0.623 1.00 53.88 189 THR A CA 1
ATOM 1432 C C . THR A 1 189 ? 4.433 -9.054 -0.089 1.00 53.88 189 THR A C 1
ATOM 1434 O O . THR A 1 189 ? 4.616 -10.014 -0.834 1.00 53.88 189 THR A O 1
ATOM 1437 N N . SER A 1 190 ? 4.049 -9.188 1.186 1.00 56.16 190 SER A N 1
ATOM 1438 C CA . SER A 1 190 ? 3.609 -10.452 1.778 1.00 56.16 190 SER A CA 1
ATOM 1439 C C . SER A 1 190 ? 2.243 -10.905 1.259 1.00 56.16 190 SER A C 1
ATOM 1441 O O . SER A 1 190 ? 1.886 -12.064 1.459 1.00 56.16 190 SER A O 1
ATOM 1443 N N . GLU A 1 191 ? 1.505 -10.026 0.573 1.00 62.53 191 GLU A N 1
ATOM 1444 C CA . GLU A 1 191 ? 0.248 -10.343 -0.089 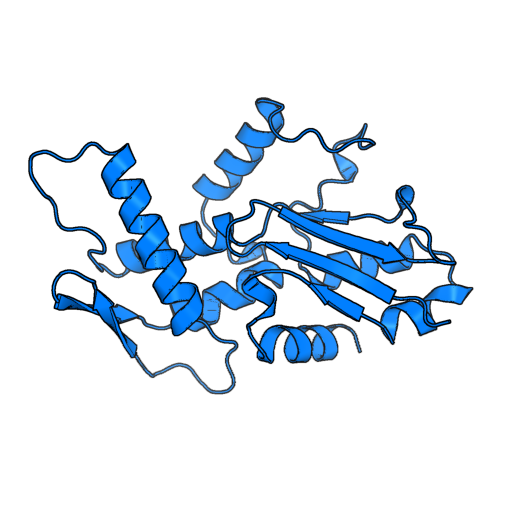1.00 62.53 191 GLU A CA 1
ATOM 1445 C C . GLU A 1 191 ? 0.543 -11.160 -1.366 1.00 62.53 191 GLU A C 1
ATOM 1447 O O . GLU A 1 191 ? 1.059 -10.607 -2.344 1.00 62.53 191 GLU A O 1
ATOM 1452 N N . PRO A 1 192 ? 0.258 -12.479 -1.399 1.00 60.47 192 PRO A N 1
ATOM 1453 C CA . PRO A 1 192 ? 0.701 -13.363 -2.487 1.00 60.47 192 PRO A CA 1
ATOM 1454 C C . PRO A 1 192 ? 0.189 -12.923 -3.866 1.00 60.47 192 PRO A C 1
ATOM 1456 O O . PRO A 1 192 ? 0.862 -13.102 -4.881 1.00 60.47 192 PRO A O 1
ATOM 1459 N N . GLN A 1 193 ? -0.979 -12.284 -3.877 1.00 73.81 193 GLN A N 1
ATOM 1460 C CA . GLN A 1 193 ? -1.679 -11.807 -5.064 1.00 73.81 193 GLN A CA 1
ATOM 1461 C C . GLN A 1 193 ? -1.076 -10.522 -5.655 1.00 73.81 193 GLN A C 1
ATOM 1463 O O . GLN A 1 193 ? -1.267 -10.260 -6.842 1.00 73.81 193 GLN A O 1
ATOM 1468 N N . LEU A 1 194 ? -0.298 -9.738 -4.891 1.00 78.44 194 LEU A N 1
ATOM 1469 C CA . LEU A 1 194 ? 0.296 -8.485 -5.383 1.00 78.44 194 LEU A CA 1
ATOM 1470 C C . LEU A 1 194 ? 1.263 -8.739 -6.546 1.00 78.44 194 LEU A C 1
ATOM 1472 O O . LEU A 1 194 ? 1.293 -7.996 -7.529 1.00 78.44 194 LEU A O 1
ATOM 1476 N N . LYS A 1 195 ? 2.042 -9.821 -6.447 1.00 79.00 195 LYS A N 1
ATOM 1477 C CA . LYS A 1 195 ? 2.968 -10.238 -7.502 1.00 79.00 195 LYS A CA 1
ATOM 1478 C C . LYS A 1 195 ? 2.223 -10.665 -8.764 1.00 79.00 195 LYS A C 1
ATOM 1480 O O . LYS A 1 195 ? 2.604 -10.245 -9.851 1.00 79.00 195 LYS A O 1
ATOM 1485 N N . GLU A 1 196 ? 1.189 -11.490 -8.622 1.00 81.81 196 GLU A N 1
ATOM 1486 C CA . GLU A 1 196 ? 0.387 -11.976 -9.753 1.00 81.81 196 GLU A CA 1
ATOM 1487 C C . GLU A 1 196 ? -0.302 -10.818 -10.469 1.00 81.81 196 GLU A C 1
ATOM 1489 O O . GLU A 1 196 ? -0.263 -10.723 -11.696 1.00 81.81 196 GLU A O 1
ATOM 1494 N N . ARG A 1 197 ? -0.851 -9.882 -9.690 1.00 83.81 197 ARG A N 1
ATOM 1495 C CA . ARG A 1 197 ? -1.468 -8.668 -10.204 1.00 83.81 197 ARG A CA 1
ATOM 1496 C C . ARG A 1 197 ? -0.479 -7.798 -10.980 1.00 83.81 197 ARG A C 1
ATOM 1498 O O . ARG A 1 197 ? -0.778 -7.399 -12.100 1.00 83.81 197 ARG A O 1
ATOM 1505 N N . LEU A 1 198 ? 0.703 -7.537 -10.421 1.00 83.69 198 LEU A N 1
ATOM 1506 C CA . LEU A 1 198 ? 1.728 -6.747 -11.104 1.00 83.69 198 LEU A CA 1
ATOM 1507 C C . LEU A 1 198 ? 2.222 -7.435 -12.384 1.00 83.69 198 LEU A C 1
ATOM 1509 O O . LEU A 1 198 ? 2.395 -6.780 -13.404 1.00 83.69 198 LEU A O 1
ATOM 1513 N N . GLN A 1 199 ? 2.431 -8.753 -12.349 1.00 81.38 199 GLN A N 1
ATOM 1514 C CA . GLN A 1 199 ? 2.859 -9.510 -13.528 1.00 81.38 199 GLN A CA 1
ATOM 1515 C C . GLN A 1 199 ? 1.812 -9.483 -14.643 1.00 81.38 199 GLN A C 1
ATOM 1517 O O . GLN A 1 199 ? 2.187 -9.373 -15.805 1.00 81.38 199 GLN A O 1
ATOM 1522 N N . LYS A 1 200 ? 0.522 -9.537 -14.295 1.00 82.88 200 LYS A N 1
ATOM 1523 C CA . LYS A 1 200 ? -0.584 -9.442 -15.253 1.00 82.88 200 LYS A CA 1
ATOM 1524 C C . LYS A 1 200 ? -0.655 -8.085 -15.958 1.00 82.88 200 LYS A C 1
ATOM 1526 O O . LYS A 1 200 ? -1.037 -8.045 -17.118 1.00 82.88 200 LYS A O 1
ATOM 1531 N N . ASP A 1 201 ? -0.320 -6.999 -15.265 1.00 80.19 201 ASP A N 1
ATOM 1532 C CA . ASP A 1 201 ? -0.415 -5.642 -15.818 1.00 80.19 201 ASP A CA 1
ATOM 1533 C C . ASP A 1 201 ? 0.836 -5.225 -16.617 1.00 80.19 201 ASP A C 1
ATOM 1535 O O . ASP A 1 201 ? 0.773 -4.293 -17.416 1.00 80.19 201 ASP A O 1
ATOM 1539 N N . VAL A 1 202 ? 1.981 -5.875 -16.376 1.00 78.88 202 VAL A N 1
ATOM 1540 C CA . VAL A 1 202 ? 3.271 -5.551 -17.013 1.00 78.88 202 VAL A CA 1
ATOM 1541 C C . VAL A 1 202 ? 3.549 -6.395 -18.273 1.00 78.88 202 VAL A C 1
ATOM 1543 O O . VAL A 1 202 ? 4.352 -5.970 -19.106 1.00 78.88 202 VAL A O 1
ATOM 1546 N N . GLN A 1 203 ? 2.930 -7.576 -18.411 1.00 61.12 203 GLN A N 1
ATOM 1547 C CA . GLN A 1 203 ? 3.092 -8.499 -19.553 1.00 61.12 203 GLN A CA 1
ATOM 1548 C C . GLN A 1 203 ? 2.041 -8.283 -20.642 1.00 61.12 203 GLN A C 1
ATOM 1550 O O . GLN A 1 203 ? 2.424 -8.407 -21.828 1.00 61.12 203 GLN A O 1
#

Foldseek 3Di:
DFWEWEWEAALCDQKIKTFTADPNDTPPQLIAMASLGNQLLLVLQLVVQVVVVHDQDDPDPDDDPVRSVVSSSVVSSVCLVPQAAADPDDFDDWDWDQHPVRDIGIHGCSSNLSLCCLQFVVSCPDVVVVVVVVVCVVVVVDDDPPDPDPPRHPHGHHPLRSLVSSLVSDDPVNNVSHLVHYHYDYDVPVRPCSVVVSNVSND

Mean predicted aligned error: 9.84 Å

pLDDT: mean 76.08, std 16.41, range [35.56, 94.19]

InterPro domains:
  IPR004000 Actin family [PF00022] (11-203)
  IPR004000 Actin family [PTHR11937] (10-202)
  IPR043129 ATPase, nucleotide binding domain [SSF53067] (11-202)